Protein AF-A0A432R528-F1 (afdb_monomer_lite)

pLDDT: mean 95.0, std 5.19, range [69.56, 98.69]

Radius of gyration: 21.69 Å; chains: 1; bounding box: 49×33×64 Å

Sequence (215 aa):
MKIYNLLNYQVEVDKSAFLNAINAQKPIAITLQGEIIEGTHETLPPQLYVFVGQPKSLVGSALMKPTPLAKILGDNYEVKDNGQTISIYAGRAWQEVLQANTPFYLYQDTTSDGITEFTDQKLDDLIWYSCEFNINYRDVAQFLEQHVDGTVVCIEIDEPYQFNGCAYVDNLEEAYTKAFEFIKETLQKRIASGEIDLDDLEDDEEDALKFFGLL

Secondary structure (DSSP, 8-state):
-EEEETTT-EEEEEHHHHHHHHHHTS-EEEETT--EEE--TTTS-SS-EEEEEPPPPSS--SSSPPPPGGGTT-SS-EEEE-SSEEEEE-GGGHHHHHHHTTTT-SEEEBTTTB----SSHHHHHHHHHHHTTT--HHHHHHHHHHHS-EEEEEEEETTTTEEEEEEEES-HHHHHHHHHHHHHHHHHHHHHHTSS-TTS--HHHHHHHHHTT--

Foldseek 3Di:
DAEAALVPAKEKEFPVVVVVLLVVQAWWFAASNHDIGGDAPVPDDQAATLATTGWAHCPADPVGDHDPQLARRHPQWGWDDPPRIIIIRCNSVLVVRQVSNVVRFQFKAFPPPGTDAGPDVLQRVLQVLLVLVVCHPVNLVVQCVVPADWYKYWHFDVVVTGITITIHGPDPVVSSVSSLVVSLVVVVVCVVVVVDDPVDDDPSNVVSCVVSVND

Structure (mmCIF, N/CA/C/O backbone):
data_AF-A0A432R528-F1
#
_entry.id   AF-A0A432R528-F1
#
loop_
_atom_site.group_PDB
_atom_site.id
_atom_site.type_symbol
_atom_site.label_atom_id
_atom_site.label_alt_id
_atom_site.label_comp_id
_atom_site.label_asym_id
_atom_site.label_entity_id
_atom_site.label_seq_id
_atom_site.pdbx_PDB_ins_code
_atom_site.Cartn_x
_atom_site.Cartn_y
_atom_site.Cartn_z
_atom_site.occupancy
_atom_site.B_iso_or_equiv
_atom_site.auth_seq_id
_atom_site.auth_comp_id
_atom_site.auth_asym_id
_atom_site.auth_atom_id
_atom_site.pdbx_PDB_model_num
ATOM 1 N N . MET A 1 1 ? 4.359 -8.755 -2.682 1.00 96.25 1 MET A N 1
ATOM 2 C CA . MET A 1 1 ? 3.450 -8.179 -1.664 1.00 96.25 1 MET A CA 1
ATOM 3 C C . MET A 1 1 ? 2.256 -9.077 -1.361 1.00 96.25 1 MET A C 1
ATOM 5 O O . MET A 1 1 ? 1.820 -9.847 -2.211 1.00 96.25 1 MET A O 1
ATOM 9 N N . LYS A 1 2 ? 1.724 -8.985 -0.136 1.00 96.38 2 LYS A N 1
ATOM 10 C CA . LYS A 1 2 ? 0.489 -9.662 0.301 1.00 96.38 2 LYS A CA 1
ATOM 11 C C . LYS A 1 2 ? -0.721 -8.765 0.054 1.00 96.38 2 LYS A C 1
ATOM 13 O O . LYS A 1 2 ? -0.677 -7.592 0.403 1.00 96.38 2 LYS A O 1
ATOM 18 N N . ILE A 1 3 ? -1.800 -9.323 -0.488 1.00 96.19 3 ILE A N 1
ATOM 19 C CA . ILE A 1 3 ? -3.018 -8.573 -0.822 1.00 96.19 3 ILE A CA 1
ATOM 20 C C . ILE A 1 3 ? -4.128 -8.913 0.175 1.00 96.19 3 ILE A C 1
ATOM 22 O O . ILE A 1 3 ? -4.416 -10.085 0.423 1.00 96.19 3 ILE A O 1
ATOM 26 N N . TYR A 1 4 ? -4.766 -7.879 0.718 1.00 97.06 4 TYR A N 1
ATOM 27 C CA . TYR A 1 4 ? -5.906 -7.964 1.621 1.00 97.06 4 TYR A CA 1
ATOM 28 C C . TYR A 1 4 ? -7.106 -7.238 1.009 1.00 97.06 4 TYR A C 1
ATOM 30 O O . TYR A 1 4 ? -7.231 -6.017 1.118 1.00 97.06 4 TYR A O 1
ATOM 38 N N . ASN A 1 5 ? -8.012 -8.000 0.393 1.00 97.25 5 ASN A N 1
ATOM 39 C CA . ASN A 1 5 ? -9.280 -7.465 -0.097 1.00 97.25 5 ASN A CA 1
ATOM 40 C C . ASN A 1 5 ? -10.286 -7.368 1.063 1.00 97.25 5 ASN A C 1
ATOM 42 O O . ASN A 1 5 ? -10.793 -8.364 1.570 1.00 97.25 5 ASN A O 1
ATOM 46 N N . LEU A 1 6 ? -10.610 -6.152 1.495 1.00 97.50 6 LEU A N 1
ATOM 47 C CA . LEU A 1 6 ? -11.471 -5.887 2.648 1.00 97.50 6 LEU A CA 1
ATOM 48 C C . LEU A 1 6 ? -12.896 -6.443 2.496 1.00 97.50 6 LEU A C 1
ATOM 50 O O . LEU A 1 6 ? -13.586 -6.613 3.501 1.00 97.50 6 LEU A O 1
ATOM 54 N N . LEU A 1 7 ? -13.354 -6.734 1.272 1.00 96.06 7 LEU A N 1
ATOM 55 C CA . LEU A 1 7 ? -14.676 -7.326 1.034 1.00 96.06 7 LEU A CA 1
ATOM 56 C C . LEU A 1 7 ? -14.761 -8.791 1.474 1.00 96.06 7 LEU A C 1
ATOM 58 O O . LEU A 1 7 ? -15.844 -9.255 1.831 1.00 96.06 7 LEU A O 1
ATOM 62 N N . ASN A 1 8 ? -13.641 -9.514 1.454 1.00 94.94 8 ASN A N 1
ATOM 63 C CA . ASN A 1 8 ? -13.568 -10.930 1.821 1.00 94.94 8 ASN A CA 1
ATOM 64 C C . ASN A 1 8 ? -12.582 -11.208 2.969 1.00 94.94 8 ASN A C 1
ATOM 66 O O . ASN A 1 8 ? -12.460 -12.351 3.411 1.00 94.94 8 ASN A O 1
ATOM 70 N N . TYR A 1 9 ? -11.924 -10.169 3.480 1.00 96.50 9 TYR A N 1
ATOM 71 C CA . TYR A 1 9 ? -10.998 -10.253 4.593 1.00 96.50 9 TYR A CA 1
ATOM 72 C C . TYR A 1 9 ? -11.659 -9.902 5.928 1.00 96.50 9 TYR A C 1
ATOM 74 O O . TYR A 1 9 ? -12.439 -8.953 6.043 1.00 96.50 9 TYR A O 1
ATOM 82 N N . GLN A 1 10 ? -11.299 -10.661 6.962 1.00 95.25 10 GLN A N 1
ATOM 83 C CA . GLN A 1 10 ? -11.652 -10.375 8.346 1.00 95.25 10 GLN A CA 1
ATOM 84 C C . GLN A 1 10 ? -10.381 -10.346 9.187 1.00 95.25 10 GLN A C 1
ATOM 86 O O . GLN A 1 10 ? -9.517 -11.210 9.047 1.00 95.25 10 GLN A O 1
ATOM 91 N N . VAL A 1 11 ? -10.293 -9.374 10.087 1.00 97.62 11 VAL A N 1
ATOM 92 C CA . VAL A 1 11 ? -9.224 -9.316 11.084 1.00 97.62 11 VAL A CA 1
ATOM 93 C C . VAL A 1 11 ? -9.710 -10.006 12.347 1.00 97.62 11 VAL A C 1
ATOM 95 O O . VAL A 1 11 ? -10.808 -9.722 12.824 1.00 97.62 11 VAL A O 1
ATOM 98 N N . GLU A 1 12 ? -8.903 -10.907 12.896 1.00 98.06 12 GLU A N 1
ATOM 99 C CA . GLU A 1 12 ? -9.184 -11.556 14.175 1.00 98.06 12 GLU A CA 1
ATOM 100 C C . GLU A 1 12 ? -8.269 -10.998 15.254 1.00 98.06 12 GLU A C 1
ATOM 102 O O . GLU A 1 12 ? -7.053 -11.009 15.105 1.00 98.06 12 GLU A O 1
ATOM 107 N N . VAL A 1 13 ? -8.856 -10.526 16.350 1.00 98.19 13 VAL A N 1
ATOM 108 C CA . VAL A 1 13 ? -8.117 -9.991 17.499 1.00 98.19 13 VAL A CA 1
ATOM 109 C C . VAL A 1 13 ? -8.426 -10.803 18.753 1.00 98.19 13 VAL A C 1
ATOM 111 O O . VAL A 1 13 ? -9.532 -11.336 18.907 1.00 98.19 13 VAL A O 1
ATOM 114 N N . ASP A 1 14 ? -7.477 -10.864 19.690 1.00 98.12 14 ASP A N 1
ATOM 115 C CA . ASP A 1 14 ? -7.745 -11.411 21.022 1.00 98.12 14 ASP A CA 1
ATOM 116 C C . ASP A 1 14 ? -8.814 -10.567 21.729 1.00 98.12 14 ASP A C 1
ATOM 118 O O . ASP A 1 14 ? -8.715 -9.339 21.828 1.00 98.12 14 ASP A O 1
ATOM 122 N N . LYS A 1 15 ? -9.855 -11.225 22.244 1.00 97.50 15 LYS A N 1
ATOM 123 C CA . LYS A 1 15 ? -10.983 -10.527 22.864 1.00 97.50 15 LYS A CA 1
ATOM 124 C C . LYS A 1 15 ? -10.582 -9.770 24.121 1.00 97.50 15 LYS A C 1
ATOM 126 O O . LYS A 1 15 ? -11.103 -8.682 24.361 1.00 97.50 15 LYS A O 1
ATOM 131 N N . SER A 1 16 ? -9.691 -10.330 24.934 1.00 96.75 16 SER A N 1
ATOM 132 C CA . SER A 1 16 ? -9.277 -9.686 26.181 1.00 96.75 16 SER A CA 1
ATOM 133 C C . SER A 1 16 ? -8.487 -8.416 25.876 1.00 96.75 16 SER A C 1
ATOM 135 O O . SER A 1 16 ? -8.784 -7.363 26.437 1.00 96.75 16 SER A O 1
ATOM 137 N N . ALA A 1 17 ? -7.548 -8.488 24.931 1.00 97.06 17 ALA A N 1
ATOM 138 C CA . ALA A 1 17 ? -6.796 -7.344 24.434 1.00 97.06 17 ALA A CA 1
ATOM 139 C C . ALA A 1 17 ? -7.725 -6.271 23.849 1.00 97.06 17 ALA A C 1
ATOM 141 O O . ALA A 1 17 ? -7.622 -5.103 24.222 1.00 97.06 17 ALA A O 1
ATOM 142 N N . PHE A 1 18 ? -8.689 -6.664 23.012 1.00 97.06 18 PHE A N 1
ATOM 143 C CA . PHE A 1 18 ? -9.637 -5.739 22.390 1.00 97.06 18 PHE A CA 1
ATOM 144 C C . PHE A 1 18 ? -10.524 -5.017 23.405 1.00 97.06 18 PHE A C 1
ATOM 146 O O . PHE A 1 18 ? -10.646 -3.792 23.371 1.00 97.06 18 PHE A O 1
ATOM 153 N N . LEU A 1 19 ? -11.109 -5.750 24.356 1.00 95.19 19 LEU A N 1
ATOM 154 C CA . LEU A 1 19 ? -11.940 -5.151 25.399 1.00 95.19 19 LEU A CA 1
ATOM 155 C C . LEU A 1 19 ? -11.122 -4.246 26.328 1.00 95.19 19 LEU A C 1
ATOM 157 O O . LEU A 1 19 ? -11.605 -3.180 26.711 1.00 95.19 19 LEU A O 1
ATOM 161 N N . ASN A 1 20 ? -9.886 -4.626 26.660 1.00 94.56 20 ASN A N 1
ATOM 162 C CA . ASN A 1 20 ? -8.987 -3.783 27.449 1.00 94.56 20 ASN A CA 1
ATOM 163 C C . ASN A 1 20 ? -8.664 -2.473 26.719 1.00 94.56 20 ASN A C 1
ATOM 165 O O . ASN A 1 20 ? -8.774 -1.404 27.319 1.00 94.56 20 ASN A O 1
ATOM 169 N N . ALA A 1 21 ? -8.345 -2.547 25.426 1.00 94.75 21 ALA A N 1
ATOM 170 C CA . ALA A 1 21 ? -8.056 -1.388 24.587 1.00 94.75 21 ALA A CA 1
ATOM 171 C C . ALA A 1 21 ? -9.253 -0.428 24.484 1.00 94.75 21 ALA A C 1
ATOM 173 O O . ALA A 1 21 ? -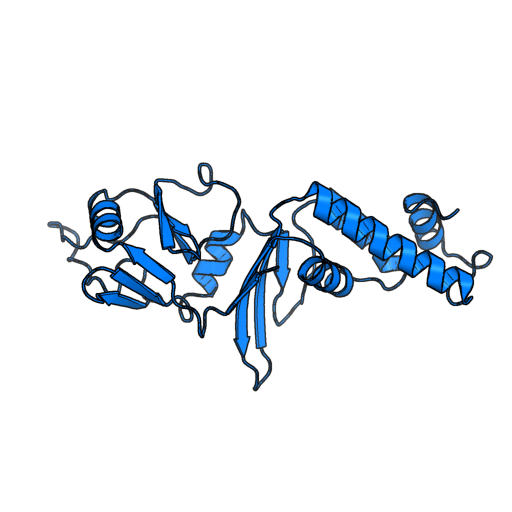9.104 0.778 24.676 1.00 94.75 21 ALA A O 1
ATOM 174 N N . ILE A 1 22 ? -10.466 -0.956 24.277 1.00 92.94 22 ILE A N 1
ATOM 175 C CA . ILE A 1 22 ? -11.689 -0.139 24.276 1.00 92.94 22 ILE A CA 1
ATOM 176 C C . ILE A 1 22 ? -11.898 0.529 25.637 1.00 92.94 22 ILE A C 1
ATOM 178 O O . ILE A 1 22 ? -12.188 1.723 25.706 1.00 92.94 22 ILE A O 1
ATOM 182 N N . ASN A 1 23 ? -11.747 -0.213 26.734 1.00 90.81 23 ASN A N 1
ATOM 183 C CA . ASN A 1 23 ? -11.970 0.320 28.078 1.00 90.81 23 ASN A CA 1
ATOM 184 C C . ASN A 1 23 ? -10.930 1.372 28.486 1.00 90.81 23 ASN A C 1
ATOM 186 O O . ASN A 1 23 ? -11.244 2.241 29.298 1.00 90.81 23 ASN A O 1
ATOM 190 N N . ALA A 1 24 ? -9.725 1.333 27.911 1.00 91.25 24 ALA A N 1
ATOM 191 C CA . ALA A 1 24 ? -8.697 2.345 28.136 1.00 91.25 24 ALA A CA 1
ATOM 192 C C . ALA A 1 24 ? -9.093 3.727 27.589 1.00 91.25 24 ALA A C 1
ATOM 194 O O . ALA A 1 24 ? -8.555 4.730 28.054 1.00 91.25 24 ALA A O 1
ATOM 195 N N . GLN A 1 25 ? -10.037 3.788 26.637 1.00 87.69 25 GLN A N 1
ATOM 196 C CA . GLN A 1 25 ? -10.525 5.030 26.022 1.00 87.69 25 GLN A CA 1
ATOM 197 C C . GLN A 1 25 ? -9.392 5.897 25.445 1.00 87.69 25 GLN A C 1
ATOM 199 O O . GLN A 1 25 ? -9.462 7.125 25.470 1.00 87.69 25 GLN A O 1
ATOM 204 N N . LYS A 1 26 ? -8.353 5.254 24.907 1.00 93.62 26 LYS A N 1
ATOM 205 C CA . LYS A 1 26 ? -7.235 5.897 24.210 1.00 93.62 26 LYS A CA 1
ATOM 206 C C . LYS A 1 26 ? -7.313 5.645 22.700 1.00 93.62 26 LYS A C 1
ATOM 208 O O . LYS A 1 26 ? -7.983 4.697 22.286 1.00 93.62 26 LYS A O 1
ATOM 213 N N . PRO A 1 27 ? -6.623 6.457 21.882 1.00 96.75 27 PRO A N 1
ATOM 214 C CA . PRO A 1 27 ? -6.356 6.116 20.493 1.00 96.75 27 PRO A CA 1
ATOM 215 C C . PRO A 1 27 ? -5.612 4.784 20.382 1.00 96.75 27 PRO A C 1
ATOM 217 O O . PRO A 1 27 ? -4.659 4.530 21.125 1.00 96.75 27 PRO A O 1
ATOM 220 N N . ILE A 1 28 ? -6.069 3.946 19.460 1.00 97.81 28 ILE A N 1
ATOM 221 C CA . ILE A 1 28 ? -5.441 2.678 19.114 1.00 97.81 28 ILE A CA 1
ATOM 222 C C . ILE A 1 28 ? -5.353 2.539 17.598 1.00 97.81 28 ILE A C 1
ATOM 224 O O . ILE A 1 28 ? -6.105 3.168 16.851 1.00 97.81 28 ILE A O 1
ATOM 228 N N . ALA A 1 29 ? -4.494 1.632 17.164 1.00 98.19 29 ALA A N 1
ATOM 229 C CA . ALA A 1 29 ? -4.523 1.060 15.839 1.00 98.19 29 ALA A CA 1
ATOM 230 C C . ALA A 1 29 ? -4.697 -0.455 15.909 1.00 98.19 29 ALA A C 1
ATOM 232 O O . ALA A 1 29 ? -4.306 -1.092 16.890 1.00 98.19 29 ALA A O 1
ATOM 233 N N . ILE A 1 30 ? -5.291 -1.019 14.863 1.00 98.44 30 ILE A N 1
ATOM 234 C CA . ILE A 1 30 ? -5.435 -2.463 14.684 1.00 98.44 30 ILE A CA 1
ATOM 235 C C . ILE A 1 30 ? -4.739 -2.826 13.378 1.00 98.44 30 ILE A C 1
ATOM 237 O O . ILE A 1 30 ? -5.086 -2.287 12.325 1.00 98.44 30 ILE A O 1
ATOM 241 N N . THR A 1 31 ? -3.737 -3.699 13.440 1.00 97.88 31 THR A N 1
ATOM 242 C CA . THR A 1 31 ? -3.019 -4.166 12.245 1.00 97.88 31 THR A CA 1
ATOM 243 C C . THR A 1 31 ? -3.888 -5.123 11.440 1.00 97.88 31 THR A C 1
ATOM 245 O O . THR A 1 31 ? -4.885 -5.661 11.932 1.00 97.88 31 THR A O 1
ATOM 248 N N . LEU A 1 32 ? -3.501 -5.390 10.194 1.00 96.75 32 LEU A N 1
ATOM 249 C CA . LEU A 1 32 ? -4.176 -6.401 9.380 1.00 96.75 32 LEU A CA 1
ATOM 250 C C . LEU A 1 32 ? -4.066 -7.800 9.999 1.00 96.75 32 LEU A C 1
ATOM 252 O O . LEU A 1 32 ? -4.933 -8.629 9.758 1.00 96.75 32 LEU A O 1
ATOM 256 N N . GLN A 1 33 ? -3.054 -8.065 10.824 1.00 96.44 33 GLN A N 1
ATOM 257 C CA . GLN A 1 33 ? -2.838 -9.344 11.507 1.00 96.44 33 GLN A CA 1
ATOM 258 C C . GLN A 1 33 ? -3.540 -9.424 12.871 1.00 96.44 33 GLN A C 1
ATOM 260 O O . GLN A 1 33 ? -3.461 -10.455 13.534 1.00 96.44 33 GLN A O 1
ATOM 265 N N . GLY A 1 34 ? -4.241 -8.363 13.283 1.00 97.19 34 GLY A N 1
ATOM 266 C CA . GLY A 1 34 ? -5.036 -8.349 14.507 1.00 97.19 34 GLY A CA 1
ATOM 267 C C . GLY A 1 34 ? -4.278 -7.956 15.773 1.00 97.19 34 GLY A C 1
ATOM 268 O O . GLY A 1 34 ? -4.749 -8.200 16.887 1.00 97.19 34 GLY A O 1
ATOM 269 N N . GLU A 1 35 ? -3.122 -7.318 15.624 1.00 97.94 35 GLU A N 1
ATOM 270 C CA . GLU A 1 35 ? -2.408 -6.715 16.745 1.00 97.94 35 GLU A CA 1
ATOM 271 C C . GLU A 1 35 ? -3.024 -5.361 17.090 1.00 97.94 35 GLU A C 1
ATOM 273 O O . GLU A 1 35 ? -3.408 -4.596 16.204 1.00 97.94 35 GLU A O 1
ATOM 278 N N . ILE A 1 36 ? -3.103 -5.055 18.385 1.00 98.00 36 ILE A N 1
ATOM 279 C CA . ILE A 1 36 ? -3.650 -3.793 18.885 1.00 98.00 36 ILE A CA 1
ATOM 280 C C . ILE A 1 36 ? -2.511 -2.965 19.463 1.00 98.00 36 ILE A C 1
ATOM 282 O O . ILE A 1 36 ? -1.823 -3.405 20.385 1.00 98.00 36 ILE A O 1
ATOM 286 N N . ILE A 1 37 ? -2.342 -1.756 18.940 1.00 97.81 37 ILE A N 1
ATOM 287 C CA . ILE A 1 37 ? -1.263 -0.840 19.307 1.00 97.81 37 ILE A CA 1
ATOM 288 C C . ILE A 1 37 ? -1.893 0.433 19.867 1.00 97.81 37 ILE A C 1
ATOM 290 O O . ILE A 1 37 ? -2.738 1.032 19.213 1.00 97.81 37 ILE A O 1
ATOM 294 N N . GLU A 1 38 ? -1.512 0.864 21.070 1.00 97.19 38 GLU A N 1
ATOM 295 C CA . GLU A 1 38 ? -1.913 2.187 21.571 1.00 97.19 38 GLU A CA 1
ATOM 296 C C . GLU A 1 38 ? -1.118 3.275 20.838 1.00 97.19 38 GLU A C 1
ATOM 298 O O . GLU A 1 38 ? 0.110 3.207 20.791 1.00 97.19 38 GLU A O 1
ATOM 303 N N . GLY A 1 39 ? -1.796 4.290 20.300 1.00 95.56 39 GLY A N 1
ATOM 304 C CA . GLY A 1 39 ? -1.122 5.382 19.603 1.00 95.56 39 GLY A CA 1
ATOM 305 C C . GLY A 1 39 ? -1.997 6.141 18.613 1.00 95.56 39 GLY A C 1
ATOM 306 O O . GLY A 1 39 ? -3.131 5.767 18.314 1.00 95.56 39 GLY A O 1
ATOM 307 N N . THR A 1 40 ? -1.434 7.233 18.113 1.00 95.19 40 THR A N 1
ATOM 308 C CA . THR A 1 40 ? -1.931 8.031 16.985 1.00 95.19 40 THR A CA 1
ATOM 309 C C . THR A 1 40 ? -0.963 7.915 15.812 1.00 95.19 40 THR A C 1
ATOM 311 O O . THR A 1 40 ? 0.138 7.382 15.977 1.00 95.19 40 THR A O 1
ATOM 314 N N . HIS A 1 41 ? -1.343 8.428 14.639 1.00 93.81 41 HIS A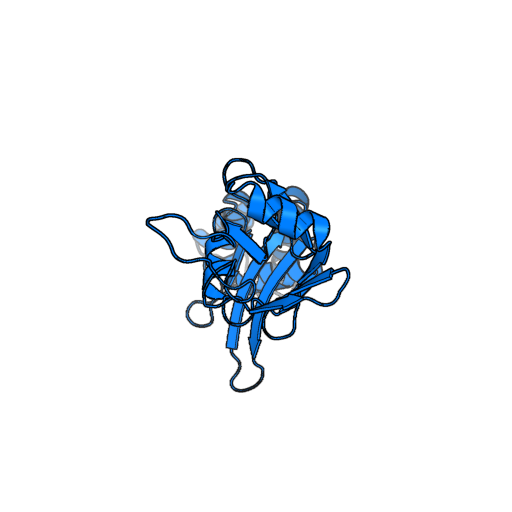 N 1
ATOM 315 C CA . HIS A 1 41 ? -0.528 8.376 13.419 1.00 93.81 41 HIS A CA 1
ATOM 316 C C . HIS A 1 41 ? 0.936 8.783 13.619 1.00 93.81 41 HIS A C 1
ATOM 318 O O . HIS A 1 41 ? 1.815 8.167 13.034 1.00 93.81 41 HIS A O 1
ATOM 324 N N . GLU A 1 42 ? 1.217 9.749 14.494 1.00 94.25 42 GLU A N 1
ATOM 325 C CA . GLU A 1 42 ? 2.570 10.252 14.771 1.00 94.25 42 GLU A CA 1
ATOM 326 C C . GLU A 1 42 ? 3.456 9.270 15.552 1.00 94.25 42 GLU A C 1
ATOM 328 O O . GLU A 1 42 ? 4.675 9.419 15.589 1.00 94.25 42 GLU A O 1
ATOM 333 N N . THR A 1 43 ? 2.846 8.302 16.233 1.00 95.94 43 THR A N 1
ATOM 334 C CA . THR A 1 43 ? 3.531 7.351 17.127 1.00 95.94 43 THR A CA 1
ATOM 335 C C . THR A 1 43 ? 3.514 5.919 16.612 1.00 95.94 43 THR A C 1
ATOM 337 O O . THR A 1 43 ? 4.205 5.059 17.159 1.00 95.94 43 THR A O 1
ATOM 340 N N . LEU A 1 44 ? 2.692 5.653 15.599 1.00 97.00 44 LEU A N 1
ATOM 341 C CA . LEU A 1 44 ? 2.503 4.320 15.060 1.00 97.00 44 LEU A CA 1
ATOM 342 C C . LEU A 1 44 ? 3.680 3.935 14.155 1.00 97.00 44 LEU A C 1
ATOM 344 O O . LEU A 1 44 ? 4.184 4.778 13.411 1.00 97.00 44 LEU A O 1
ATOM 348 N N . PRO A 1 45 ? 4.131 2.671 14.205 1.00 95.62 45 PRO A N 1
ATOM 349 C CA . PRO A 1 45 ? 5.103 2.179 13.243 1.00 95.62 45 PRO A CA 1
ATOM 350 C C . PRO A 1 45 ? 4.539 2.253 11.811 1.00 95.62 45 PRO A C 1
ATOM 352 O O . PRO A 1 45 ? 3.338 2.072 11.617 1.00 95.62 45 PRO A O 1
ATOM 355 N N . PRO A 1 46 ? 5.382 2.505 10.799 1.00 93.69 46 PRO A N 1
ATOM 356 C CA . PRO A 1 46 ? 4.927 2.570 9.416 1.00 93.69 46 PRO A CA 1
ATOM 357 C C . PRO A 1 46 ? 4.486 1.177 8.953 1.00 93.69 46 PRO A C 1
ATOM 359 O O . PRO A 1 46 ? 5.302 0.265 8.897 1.00 93.69 46 PRO A O 1
ATOM 362 N N . GLN A 1 47 ? 3.193 1.013 8.684 1.00 95.81 47 GLN A N 1
ATOM 363 C CA . GLN A 1 47 ? 2.561 -0.171 8.089 1.00 95.81 47 GLN A CA 1
ATOM 364 C C . GLN A 1 47 ? 1.088 0.147 7.793 1.00 95.81 47 GLN A C 1
ATOM 366 O O . GLN A 1 47 ? 0.590 1.209 8.171 1.00 95.81 47 GLN A O 1
ATOM 371 N N . LEU A 1 48 ? 0.368 -0.790 7.170 1.00 97.31 48 LEU A N 1
ATOM 372 C CA . LEU A 1 48 ? -1.072 -0.646 6.951 1.00 97.31 48 LEU A CA 1
ATOM 373 C C . LEU A 1 48 ? -1.903 -1.176 8.128 1.00 97.31 48 LEU A C 1
ATOM 375 O O . LEU A 1 48 ? -1.651 -2.246 8.688 1.00 97.31 48 LEU A O 1
ATOM 379 N N . TYR A 1 49 ? -2.953 -0.433 8.459 1.00 98.06 49 TYR A N 1
ATOM 380 C CA . TYR A 1 49 ? -3.862 -0.676 9.573 1.00 98.06 49 TYR A CA 1
ATOM 381 C C . TYR A 1 49 ? -5.300 -0.862 9.092 1.00 98.06 49 TYR A C 1
ATOM 383 O O . TYR A 1 49 ? -5.755 -0.161 8.195 1.00 98.06 49 TYR A O 1
ATOM 391 N N . VAL A 1 50 ? -6.062 -1.753 9.730 1.00 97.88 50 VAL A N 1
ATOM 392 C CA . VAL A 1 50 ? -7.512 -1.873 9.489 1.00 97.88 50 VAL A CA 1
ATOM 393 C C . VAL A 1 50 ? -8.312 -0.831 10.276 1.00 97.88 50 VAL A C 1
ATOM 395 O O . VAL A 1 50 ? -9.480 -0.602 9.997 1.00 97.88 50 VAL A O 1
ATOM 398 N N . PHE A 1 51 ? -7.714 -0.214 11.292 1.00 98.00 51 PHE A N 1
ATOM 399 C CA . PHE A 1 51 ? -8.331 0.847 12.079 1.00 98.00 51 PHE A CA 1
ATOM 400 C C . PHE A 1 51 ? -7.235 1.705 12.702 1.00 98.00 51 PHE A C 1
ATOM 402 O O . PHE A 1 51 ? -6.278 1.154 13.240 1.00 98.00 51 PHE A O 1
ATOM 409 N N . VAL A 1 52 ? -7.403 3.027 12.680 1.00 97.50 52 VAL A N 1
ATOM 410 C CA . VAL A 1 52 ? -6.612 3.978 13.471 1.00 97.50 52 VAL A CA 1
ATOM 411 C C . VAL A 1 52 ? -7.567 5.019 14.035 1.00 97.50 52 VAL A C 1
ATOM 413 O O . VAL A 1 52 ? -8.282 5.683 13.285 1.00 97.50 52 VAL A O 1
ATOM 416 N N . GLY A 1 53 ? -7.603 5.167 15.355 1.00 95.75 53 GLY A N 1
ATOM 417 C CA . GLY A 1 53 ? -8.437 6.170 16.002 1.00 95.75 53 GLY A CA 1
ATOM 418 C C . GLY A 1 53 ? -8.839 5.800 17.420 1.00 95.75 53 GLY A C 1
ATOM 419 O O . GLY A 1 53 ? -8.365 4.830 18.004 1.00 95.75 53 GLY A O 1
ATOM 420 N N . GLN A 1 54 ? -9.734 6.595 17.998 1.00 94.75 54 GLN A N 1
ATOM 421 C CA . GLN A 1 54 ? -10.282 6.326 19.322 1.00 94.75 54 GLN A CA 1
ATOM 422 C C . GLN A 1 54 ? -11.589 5.527 19.195 1.00 94.75 54 GLN A C 1
ATOM 424 O O . GLN A 1 54 ? -12.548 6.034 18.606 1.00 94.75 54 GLN A O 1
ATOM 429 N N . PRO A 1 55 ? -11.670 4.300 19.743 1.00 92.81 55 PRO A N 1
ATOM 430 C CA . PRO A 1 55 ? -12.910 3.538 19.754 1.00 92.81 55 PRO A CA 1
ATOM 431 C C . PRO A 1 55 ? -14.005 4.273 20.531 1.00 92.81 55 PRO A C 1
ATOM 433 O O . PRO A 1 55 ? -13.739 4.975 21.511 1.00 92.81 55 PRO A O 1
ATOM 436 N N . LYS A 1 56 ? -15.263 4.060 20.143 1.00 90.50 56 LYS A N 1
ATOM 437 C CA . LYS A 1 56 ? -16.416 4.493 20.941 1.00 90.50 56 LYS A CA 1
ATOM 438 C C . LYS A 1 56 ? -16.418 3.752 22.291 1.00 90.50 56 LYS A C 1
ATOM 440 O O . LYS A 1 56 ? -15.748 2.738 22.470 1.00 90.50 56 LYS A O 1
ATOM 445 N N . SER A 1 57 ? -17.186 4.242 23.262 1.00 85.25 57 SER A N 1
ATOM 446 C CA . SER A 1 57 ? -17.276 3.604 24.582 1.00 85.25 57 SER A CA 1
ATOM 447 C C . SER A 1 57 ? -18.383 2.549 24.647 1.00 85.25 57 SER A C 1
ATOM 449 O O . SER A 1 57 ? -19.534 2.818 24.287 1.00 85.25 57 SER A O 1
ATOM 451 N N . LEU A 1 58 ? -18.052 1.367 25.183 1.00 84.00 58 LEU A N 1
ATOM 452 C CA . LEU A 1 58 ? -19.029 0.331 25.553 1.00 84.00 58 LEU A CA 1
ATOM 453 C C . LEU A 1 58 ? -19.910 0.770 26.726 1.00 84.00 58 LEU A C 1
ATOM 455 O O . LEU A 1 58 ? -21.016 0.264 26.895 1.00 84.00 58 LEU A O 1
ATOM 459 N N . VAL A 1 59 ? -19.426 1.711 27.538 1.00 80.25 59 VAL A N 1
ATOM 460 C CA . VAL A 1 59 ? -20.127 2.224 28.714 1.00 80.25 59 VAL A CA 1
ATOM 461 C C . VAL A 1 59 ? -20.589 3.646 28.428 1.00 80.25 59 VAL A C 1
ATOM 463 O O . VAL A 1 59 ? -19.816 4.501 27.999 1.00 80.25 59 VAL A O 1
ATOM 466 N N . GLY A 1 60 ? -21.872 3.909 28.646 1.00 69.69 60 GLY A N 1
ATOM 467 C CA . GLY A 1 60 ? -22.406 5.260 28.535 1.00 69.69 60 GLY A CA 1
ATOM 468 C C . GLY A 1 60 ? -21.921 6.162 29.669 1.00 69.69 60 GLY A C 1
ATOM 469 O O . GLY A 1 60 ? -21.515 5.697 30.731 1.00 69.69 60 GLY A O 1
ATOM 470 N N . SER A 1 61 ? -22.030 7.466 29.465 1.00 69.56 61 SER A N 1
ATOM 471 C CA . SER A 1 61 ? -21.945 8.474 30.520 1.00 69.56 61 SER A CA 1
ATOM 472 C C . SER A 1 61 ? -23.292 9.189 30.656 1.00 69.56 61 SER A C 1
ATOM 474 O O . SER A 1 61 ? -24.227 8.929 29.899 1.00 69.56 61 SER A O 1
ATOM 476 N N . ALA A 1 62 ? -23.401 10.141 31.586 1.00 69.62 62 ALA A N 1
ATOM 477 C CA . ALA A 1 62 ? -24.588 10.996 31.680 1.00 69.62 62 ALA A CA 1
ATOM 478 C C . ALA A 1 62 ? -24.891 11.764 30.370 1.00 69.62 62 ALA A C 1
ATOM 480 O O . ALA A 1 62 ? -26.028 12.174 30.155 1.00 69.62 62 ALA A O 1
ATOM 481 N N . LEU A 1 63 ? -23.888 11.942 29.499 1.00 72.19 63 LEU A N 1
ATOM 482 C CA . LEU A 1 63 ? -23.979 12.699 28.246 1.00 72.19 63 LEU A CA 1
ATOM 483 C C . LEU A 1 63 ? -23.905 11.822 26.984 1.00 72.19 63 LEU A C 1
ATOM 485 O O . LEU A 1 63 ? -24.229 12.300 25.900 1.00 72.19 63 LEU A O 1
ATOM 489 N N . MET A 1 64 ? -23.497 10.553 27.093 1.00 73.31 64 MET A N 1
ATOM 490 C CA . MET A 1 64 ? -23.334 9.654 25.945 1.00 73.31 64 MET A CA 1
ATOM 491 C C . MET A 1 64 ? -23.959 8.292 26.211 1.00 73.31 64 MET A C 1
ATOM 493 O O . MET A 1 64 ? -23.736 7.683 27.253 1.00 73.31 64 MET A O 1
ATOM 497 N N . LYS A 1 65 ? -24.719 7.778 25.244 1.00 79.31 65 LYS A N 1
ATOM 498 C CA . LYS A 1 65 ? -25.270 6.425 25.343 1.00 79.31 65 LYS A CA 1
ATOM 499 C C . LYS A 1 65 ? -24.160 5.379 25.152 1.00 79.31 65 LYS A C 1
ATOM 501 O O . LYS A 1 65 ? -23.233 5.632 24.383 1.00 79.31 65 LYS A O 1
ATOM 506 N N . PRO A 1 66 ? -24.267 4.209 25.806 1.00 84.88 66 PRO A N 1
ATOM 507 C CA . PRO A 1 66 ? -23.408 3.066 25.513 1.00 84.88 66 PRO A CA 1
ATOM 508 C C . PRO A 1 66 ? -23.436 2.739 24.016 1.00 84.88 66 PRO A C 1
ATOM 510 O O . PRO A 1 66 ? -24.510 2.744 23.406 1.00 84.88 66 PRO A O 1
ATOM 513 N N . THR A 1 67 ? -22.280 2.431 23.432 1.00 86.50 67 THR A N 1
ATOM 514 C CA . THR A 1 67 ? -22.201 1.959 22.046 1.00 86.50 67 THR A CA 1
ATOM 515 C C . THR A 1 67 ? -22.201 0.431 22.032 1.00 86.50 67 THR A C 1
ATOM 517 O O . THR A 1 67 ? -21.411 -0.177 22.753 1.00 86.50 67 THR A O 1
ATOM 520 N N . PRO A 1 68 ? -23.062 -0.226 21.234 1.00 90.50 68 PRO A N 1
ATOM 521 C CA . PRO A 1 68 ? -23.001 -1.674 21.079 1.00 90.50 68 PRO A CA 1
ATOM 522 C C . PRO A 1 68 ? -21.667 -2.095 20.448 1.00 90.50 68 PRO A C 1
ATOM 524 O O . PRO A 1 68 ? -21.171 -1.411 19.555 1.00 90.50 68 PRO A O 1
ATOM 527 N N . LEU A 1 69 ? -21.130 -3.248 20.866 1.00 89.25 69 LEU A N 1
ATOM 528 C CA . LEU A 1 69 ? -19.847 -3.787 20.387 1.00 89.25 69 LEU A CA 1
ATOM 529 C C . LEU A 1 69 ? -19.732 -3.760 18.855 1.00 89.25 69 LEU A C 1
ATOM 531 O O . LEU A 1 69 ? -18.720 -3.319 18.325 1.00 89.25 69 LEU A O 1
ATOM 535 N N . ALA A 1 70 ? -20.813 -4.126 18.161 1.00 90.19 70 ALA A N 1
ATOM 536 C CA . ALA A 1 70 ? -20.893 -4.153 16.701 1.00 90.19 70 ALA A CA 1
ATOM 537 C C . ALA A 1 70 ? -20.571 -2.816 16.009 1.00 90.19 70 ALA A C 1
ATOM 539 O O . ALA A 1 70 ? -20.278 -2.821 14.823 1.00 90.19 70 ALA A O 1
ATOM 540 N N . LYS A 1 71 ? -20.645 -1.688 16.728 1.00 90.50 71 LYS A N 1
ATOM 541 C CA . LYS A 1 71 ? -20.419 -0.329 16.210 1.00 90.50 71 LYS A CA 1
ATOM 542 C C . LYS A 1 71 ? -19.256 0.388 16.892 1.00 90.50 71 LYS A C 1
ATOM 544 O O . LYS A 1 71 ? -19.129 1.608 16.771 1.00 90.50 71 LYS A O 1
ATOM 549 N N . ILE A 1 72 ? -18.447 -0.334 17.667 1.00 94.31 72 ILE A N 1
ATOM 550 C CA . ILE A 1 72 ? -17.459 0.275 18.562 1.00 94.31 72 ILE A CA 1
ATOM 551 C C . ILE A 1 72 ? -16.331 0.988 17.806 1.00 94.31 72 ILE A C 1
ATOM 553 O O . ILE A 1 72 ? -15.822 1.996 18.286 1.00 94.31 72 ILE A O 1
ATOM 557 N N . LEU A 1 73 ? -16.003 0.518 16.600 1.00 95.94 73 LEU A N 1
ATOM 558 C CA . LEU A 1 73 ? -14.989 1.111 15.718 1.00 95.94 73 LEU A CA 1
ATOM 559 C C . LEU A 1 73 ? -15.578 2.113 14.708 1.00 95.94 73 LEU A C 1
ATOM 561 O O . LEU A 1 73 ? -14.845 2.773 13.986 1.00 95.94 73 LEU A O 1
ATOM 565 N N . GLY A 1 74 ? -16.905 2.250 14.646 1.00 94.25 74 GLY A N 1
ATOM 566 C CA . GLY A 1 74 ? -17.593 3.065 13.645 1.00 94.25 74 GLY A CA 1
ATOM 567 C C . GLY A 1 74 ? -18.854 2.381 13.130 1.00 94.25 74 GLY A C 1
ATOM 568 O O . GLY A 1 74 ? -19.122 1.227 13.447 1.00 94.25 74 GLY A O 1
ATOM 569 N N . ASP A 1 75 ? -19.663 3.107 12.360 1.00 93.94 75 ASP A N 1
ATOM 570 C CA . ASP A 1 75 ? -20.931 2.583 11.829 1.00 93.94 75 ASP A CA 1
ATOM 571 C C . ASP A 1 75 ? -20.755 1.675 10.602 1.00 93.94 75 ASP A C 1
ATOM 573 O O . ASP A 1 75 ? -21.659 0.898 10.289 1.00 93.94 75 ASP A O 1
ATOM 577 N N . ASN A 1 76 ? -19.597 1.757 9.944 1.00 96.56 76 ASN A N 1
ATOM 578 C CA . ASN A 1 76 ? -19.256 0.968 8.763 1.00 96.56 76 ASN A CA 1
ATOM 579 C C . ASN A 1 76 ? -18.407 -0.273 9.076 1.00 96.56 76 ASN A C 1
ATOM 581 O O . ASN A 1 76 ? -18.275 -1.145 8.224 1.00 96.56 76 ASN A O 1
ATOM 585 N N . TYR A 1 77 ? -17.875 -0.391 10.293 1.00 96.94 77 TYR A N 1
ATOM 586 C CA . TYR A 1 77 ? -17.229 -1.619 10.749 1.00 96.94 77 TYR A CA 1
ATOM 587 C C . TYR A 1 77 ? -18.283 -2.600 11.256 1.00 96.94 77 TYR A C 1
ATOM 589 O O . TYR A 1 77 ? -19.245 -2.202 11.914 1.00 96.94 77 TYR A O 1
ATOM 597 N N . GLU A 1 78 ? -18.083 -3.889 11.002 1.00 95.31 78 GLU A N 1
ATOM 598 C CA . GLU A 1 78 ? -18.855 -4.950 11.644 1.00 95.31 78 GLU A CA 1
ATOM 599 C C . GLU A 1 78 ? -17.943 -5.715 12.605 1.00 95.31 78 GLU A C 1
ATOM 601 O O . GLU A 1 78 ? -16.948 -6.310 12.198 1.00 95.31 78 GLU A O 1
ATOM 606 N N . VAL A 1 79 ? -18.282 -5.687 13.894 1.00 96.69 79 VAL A N 1
ATOM 607 C CA . VAL A 1 79 ? -17.499 -6.325 14.961 1.00 96.69 79 VAL A CA 1
ATOM 608 C C . VAL A 1 79 ? -18.315 -7.458 15.582 1.00 96.69 79 VAL A C 1
ATOM 610 O O . VAL A 1 79 ? -19.397 -7.221 16.128 1.00 96.69 79 VAL A O 1
ATOM 613 N N . LYS A 1 80 ? -17.808 -8.693 15.501 1.00 96.12 80 LYS A N 1
ATOM 614 C CA . LYS A 1 80 ? -18.474 -9.914 15.983 1.00 96.12 80 LYS A CA 1
ATOM 615 C C . LYS A 1 80 ? -17.675 -10.591 17.086 1.00 96.12 80 LYS A C 1
ATOM 617 O O . LYS A 1 80 ? -16.470 -10.772 16.965 1.00 96.12 80 LYS A O 1
ATOM 622 N N . ASP A 1 81 ? -18.368 -10.995 18.144 1.00 95.81 81 ASP A N 1
ATOM 623 C CA . ASP A 1 81 ? -17.802 -11.804 19.222 1.00 95.81 81 ASP A CA 1
ATOM 624 C C . ASP A 1 81 ? -17.870 -13.290 18.861 1.00 95.81 81 ASP A C 1
ATOM 626 O O . ASP A 1 81 ? -18.962 -13.830 18.684 1.00 95.81 81 ASP A O 1
ATOM 630 N N . ASN A 1 82 ? -16.707 -13.937 18.778 1.00 94.25 82 ASN A N 1
ATOM 631 C CA . ASN A 1 82 ? -16.553 -15.354 18.452 1.00 94.25 82 ASN A CA 1
ATOM 632 C C . ASN A 1 82 ? -16.022 -16.161 19.650 1.00 94.25 82 ASN A C 1
ATOM 634 O O . ASN A 1 82 ? -15.352 -17.183 19.505 1.00 94.25 82 ASN A O 1
ATOM 638 N N . GLY A 1 83 ? -16.323 -15.712 20.871 1.00 94.00 83 GLY A N 1
ATOM 639 C CA . GLY A 1 83 ? -15.955 -16.397 22.105 1.00 94.00 83 GLY A CA 1
ATOM 640 C C . GLY A 1 83 ? -14.620 -15.908 22.650 1.00 94.00 83 GLY A C 1
ATOM 641 O O . GLY A 1 83 ? -14.615 -15.057 23.540 1.00 94.00 83 GLY A O 1
ATOM 642 N N . GLN A 1 84 ? -13.508 -16.467 22.162 1.00 96.19 84 GLN A N 1
ATOM 643 C CA . GLN A 1 84 ? -12.149 -16.071 22.577 1.00 96.19 84 GLN A CA 1
ATOM 644 C C . GLN A 1 84 ? -11.559 -14.953 21.713 1.00 96.19 84 GLN A C 1
ATOM 646 O O . GLN A 1 84 ? -10.710 -14.200 22.184 1.00 96.19 84 GLN A O 1
ATOM 651 N N . THR A 1 85 ? -12.041 -14.812 20.482 1.00 97.62 85 THR A N 1
ATOM 652 C CA . THR A 1 85 ? -11.606 -13.781 19.539 1.00 97.62 85 THR A CA 1
ATOM 653 C C . THR A 1 85 ? -12.759 -12.852 19.177 1.00 97.62 85 THR A C 1
ATOM 655 O O . THR A 1 85 ? -13.939 -13.168 19.370 1.00 97.62 85 THR A O 1
ATOM 658 N N . ILE A 1 86 ? -12.406 -11.682 18.656 1.00 97.81 86 ILE A N 1
ATOM 659 C CA . ILE A 1 86 ? -13.324 -10.761 17.993 1.00 97.81 86 ILE A CA 1
ATOM 660 C C . ILE A 1 86 ? -12.954 -10.732 16.509 1.00 97.81 86 ILE A C 1
ATOM 662 O O . ILE A 1 86 ? -11.787 -10.536 16.178 1.00 97.81 86 ILE A O 1
ATOM 666 N N . SER A 1 87 ? -13.938 -10.890 15.625 1.00 97.88 87 SER A N 1
ATOM 667 C CA . SER A 1 87 ? -13.752 -10.671 14.187 1.00 97.88 87 SER A CA 1
ATOM 668 C C . SER A 1 87 ? -14.205 -9.272 13.798 1.00 97.88 87 SER A C 1
ATOM 670 O O . SER A 1 87 ? -15.297 -8.835 14.173 1.00 97.88 87 SER A O 1
ATOM 672 N N . ILE A 1 88 ? -13.371 -8.585 13.027 1.00 98.19 88 ILE A N 1
ATOM 673 C CA . ILE A 1 88 ? -13.598 -7.239 12.511 1.00 98.19 88 ILE A CA 1
ATOM 674 C C . ILE A 1 88 ? -13.667 -7.330 10.988 1.00 98.19 88 ILE A C 1
ATOM 676 O O . ILE A 1 88 ? -12.694 -7.711 10.338 1.00 98.19 88 ILE A O 1
ATOM 680 N N . TYR A 1 89 ? -14.810 -6.953 10.422 1.00 97.50 89 TYR A N 1
ATOM 681 C CA . TYR A 1 89 ? -14.998 -6.808 8.982 1.00 97.50 89 TYR A CA 1
ATOM 682 C C . TYR A 1 89 ? -14.995 -5.322 8.635 1.00 97.50 89 TYR A C 1
ATOM 684 O O . TYR A 1 89 ? -15.778 -4.543 9.189 1.00 97.50 89 TYR A O 1
ATOM 692 N N . ALA A 1 90 ? -14.123 -4.943 7.705 1.00 97.44 90 ALA A N 1
ATOM 693 C CA . ALA A 1 90 ? -13.931 -3.557 7.288 1.00 97.44 90 ALA A CA 1
ATOM 694 C C . ALA A 1 90 ? -14.297 -3.307 5.817 1.00 97.44 90 ALA A C 1
ATOM 696 O O . ALA A 1 90 ? -14.104 -2.203 5.325 1.00 97.44 90 ALA A O 1
ATOM 697 N N . GLY A 1 91 ? -14.894 -4.281 5.118 1.00 96.44 91 GLY A N 1
ATOM 698 C CA . GLY A 1 91 ? -15.294 -4.119 3.715 1.00 96.44 91 GLY A CA 1
ATOM 699 C C . GLY A 1 91 ? -16.251 -2.951 3.471 1.00 96.44 91 GLY A C 1
ATOM 700 O O . GLY A 1 91 ? -16.149 -2.271 2.459 1.00 96.44 91 GLY A O 1
ATOM 701 N N . ARG A 1 92 ? -17.146 -2.654 4.422 1.00 96.44 92 ARG A N 1
ATOM 702 C CA . ARG A 1 92 ? -18.017 -1.466 4.365 1.00 96.44 92 ARG A CA 1
ATOM 703 C C . ARG A 1 92 ? -17.327 -0.180 4.821 1.00 96.44 92 ARG A C 1
ATOM 705 O O . ARG A 1 92 ? -17.823 0.890 4.492 1.00 96.44 92 ARG A O 1
ATOM 712 N N . ALA A 1 93 ? -16.229 -0.297 5.564 1.00 97.19 93 ALA A N 1
ATOM 713 C CA . ALA A 1 93 ? -15.428 0.804 6.093 1.00 97.19 93 ALA A CA 1
ATOM 714 C C . ALA A 1 93 ? -14.171 1.071 5.248 1.00 97.19 93 ALA A C 1
ATOM 716 O O . ALA A 1 93 ? -13.201 1.645 5.737 1.00 97.19 93 ALA A O 1
ATOM 717 N N . TRP A 1 94 ? -14.137 0.600 3.997 1.00 95.62 94 TRP A N 1
ATOM 718 C CA . TRP A 1 94 ? -12.927 0.646 3.178 1.00 95.62 94 TRP A CA 1
ATOM 719 C C . TRP A 1 94 ? -12.409 2.072 2.976 1.00 95.62 94 TRP A C 1
ATOM 721 O O . TRP A 1 94 ? -11.202 2.279 2.964 1.00 95.62 94 TRP A O 1
ATOM 731 N N . GLN A 1 95 ? -13.298 3.064 2.884 1.00 95.31 95 GLN A N 1
ATOM 732 C CA . GLN A 1 95 ? -12.905 4.468 2.747 1.00 95.31 95 GLN A CA 1
ATOM 733 C C . GLN A 1 95 ? -12.195 4.964 4.005 1.00 95.31 95 GLN A C 1
ATOM 735 O O . GLN A 1 95 ? -11.159 5.617 3.911 1.00 95.31 95 GLN A O 1
ATOM 740 N N . GLU A 1 96 ? -12.716 4.614 5.181 1.00 96.81 96 GLU A N 1
ATOM 741 C CA . GLU A 1 96 ? -12.094 4.921 6.463 1.00 96.81 96 GLU A CA 1
ATOM 742 C C . GLU A 1 96 ? -10.751 4.210 6.622 1.00 96.81 96 GLU A C 1
ATOM 744 O O . GLU A 1 96 ? -9.819 4.803 7.157 1.00 96.81 96 GLU A O 1
ATOM 749 N N . VAL A 1 97 ? -10.630 2.971 6.134 1.00 97.31 97 VAL A N 1
ATOM 750 C CA . VAL A 1 97 ? -9.357 2.240 6.122 1.00 97.31 97 VAL A CA 1
ATOM 751 C C . VAL A 1 97 ? -8.342 2.941 5.219 1.00 97.31 97 VAL A C 1
ATOM 753 O O . VAL A 1 97 ? -7.230 3.206 5.666 1.00 97.31 97 VAL A O 1
ATOM 756 N N . LEU A 1 98 ? -8.698 3.296 3.981 1.00 95.19 98 LEU A N 1
ATOM 757 C CA . LEU A 1 98 ? -7.775 3.997 3.079 1.00 95.19 98 LEU A CA 1
ATOM 758 C C . LEU A 1 98 ? -7.355 5.356 3.652 1.00 95.19 98 LEU A C 1
ATOM 760 O O . LEU A 1 98 ? -6.165 5.660 3.690 1.00 95.19 98 LEU A O 1
ATOM 764 N N . GLN A 1 99 ? -8.307 6.128 4.183 1.00 94.94 99 GLN A N 1
ATOM 765 C CA . GLN A 1 99 ? -8.030 7.420 4.812 1.00 94.94 99 GLN A CA 1
ATOM 766 C C . GLN A 1 99 ? -7.127 7.284 6.046 1.00 94.94 99 GLN A C 1
ATOM 768 O O . GLN A 1 99 ? -6.223 8.092 6.251 1.00 94.94 99 GLN A O 1
ATOM 773 N N . ALA A 1 100 ? -7.345 6.263 6.877 1.00 95.38 100 ALA A N 1
ATOM 774 C CA . ALA A 1 100 ? -6.505 6.007 8.042 1.00 95.38 100 ALA A CA 1
ATOM 775 C C . ALA A 1 100 ? -5.058 5.663 7.658 1.00 95.38 100 ALA A C 1
ATOM 777 O O . ALA A 1 100 ? -4.162 5.868 8.474 1.00 95.38 100 ALA A O 1
ATOM 778 N N . ASN A 1 101 ? -4.827 5.174 6.439 1.00 96.56 101 ASN A N 1
ATOM 779 C CA . ASN A 1 101 ? -3.511 4.780 5.949 1.00 96.56 101 ASN A CA 1
ATOM 780 C C . ASN A 1 101 ? -2.829 5.818 5.055 1.00 96.56 101 ASN A C 1
ATOM 782 O O . ASN A 1 101 ? -1.718 5.560 4.599 1.00 96.56 101 ASN A O 1
ATOM 786 N N . THR A 1 102 ? -3.434 6.990 4.837 1.00 94.19 102 THR A N 1
ATOM 787 C CA . THR A 1 102 ? -2.816 8.069 4.051 1.00 94.19 102 THR A CA 1
ATOM 788 C C . THR A 1 102 ? -1.378 8.401 4.459 1.00 94.19 102 THR A C 1
ATOM 790 O O . THR A 1 102 ? -0.548 8.574 3.574 1.00 94.19 102 THR A O 1
ATOM 793 N N . PRO A 1 103 ? -1.022 8.430 5.758 1.00 94.62 103 PRO A N 1
ATOM 794 C CA . PRO A 1 103 ? 0.355 8.716 6.164 1.00 94.62 103 PRO A CA 1
ATOM 795 C C . PRO A 1 103 ? 1.353 7.573 5.929 1.00 94.62 103 PRO A C 1
ATOM 797 O O . PRO A 1 103 ? 2.545 7.776 6.136 1.00 94.62 103 PRO A O 1
ATOM 800 N N . PHE A 1 104 ? 0.882 6.370 5.588 1.00 95.06 104 PHE A N 1
ATOM 801 C CA . PHE A 1 104 ? 1.702 5.156 5.577 1.00 95.06 104 PHE A CA 1
ATOM 802 C C . PHE A 1 104 ? 1.836 4.517 4.201 1.00 95.06 104 PHE A C 1
ATOM 804 O O . PHE A 1 104 ? 2.772 3.750 3.998 1.00 95.06 104 PHE A O 1
ATOM 811 N N . TYR A 1 105 ? 0.913 4.768 3.271 1.00 95.94 105 TYR A N 1
ATOM 812 C CA . TYR A 1 105 ? 0.991 4.131 1.963 1.00 95.94 105 TYR A CA 1
ATOM 813 C C . TYR A 1 105 ? 2.153 4.679 1.128 1.00 95.94 105 TYR A C 1
ATOM 815 O O . TYR A 1 105 ? 2.532 5.844 1.233 1.00 95.94 105 TYR A O 1
ATOM 823 N N . LEU A 1 106 ? 2.670 3.828 0.249 1.00 97.44 106 LEU A N 1
ATOM 824 C CA . LEU A 1 106 ? 3.587 4.163 -0.827 1.00 97.44 106 LEU A CA 1
ATOM 825 C C . LEU A 1 106 ? 2.853 4.772 -2.027 1.00 97.44 106 LEU A C 1
ATOM 827 O O . LEU A 1 106 ? 3.324 5.731 -2.618 1.00 97.44 106 LEU A O 1
ATOM 831 N N . TYR A 1 107 ? 1.696 4.221 -2.383 1.00 97.00 107 TYR A N 1
ATOM 832 C CA . TYR A 1 107 ? 0.805 4.784 -3.394 1.00 97.00 107 TYR A CA 1
ATOM 833 C C . TYR A 1 107 ? -0.642 4.398 -3.100 1.00 97.00 107 TYR A C 1
ATOM 835 O O . TYR A 1 107 ? -0.924 3.454 -2.348 1.00 97.00 107 TYR A O 1
ATOM 843 N N . GLN A 1 108 ? -1.555 5.118 -3.742 1.00 95.69 108 GLN A N 1
ATOM 844 C CA . GLN A 1 108 ? -2.973 4.801 -3.798 1.00 95.69 108 GLN A CA 1
ATOM 845 C C . GLN A 1 108 ? -3.366 4.533 -5.257 1.00 95.69 108 GLN A C 1
ATOM 847 O O . GLN A 1 108 ? -2.964 5.271 -6.150 1.00 95.69 108 GLN A O 1
ATOM 852 N N . ASP A 1 109 ? -4.149 3.480 -5.492 1.00 94.81 109 ASP A N 1
ATOM 853 C CA . ASP A 1 109 ? -4.720 3.146 -6.799 1.00 94.81 109 ASP A CA 1
ATOM 854 C C . ASP A 1 109 ? -6.239 3.288 -6.713 1.00 94.81 109 ASP A C 1
ATOM 856 O O . ASP A 1 109 ? -6.902 2.637 -5.895 1.00 94.81 109 ASP A O 1
ATOM 860 N N . THR A 1 110 ? -6.790 4.185 -7.523 1.00 89.44 110 THR A N 1
ATOM 861 C CA . THR A 1 110 ? -8.221 4.492 -7.537 1.00 89.44 110 THR A CA 1
ATOM 862 C C . THR A 1 110 ? -8.838 4.124 -8.876 1.00 89.44 110 THR A C 1
ATOM 864 O O . THR A 1 110 ? -8.208 4.223 -9.925 1.00 89.44 110 THR A O 1
ATOM 867 N N . THR A 1 111 ? -10.115 3.735 -8.868 1.00 81.62 111 THR A N 1
ATOM 868 C CA . THR A 1 111 ? -10.814 3.356 -10.111 1.00 81.62 111 THR A CA 1
ATOM 869 C C . THR A 1 111 ? -10.916 4.516 -11.117 1.00 81.62 111 THR A C 1
ATOM 871 O O . THR A 1 111 ? -11.082 4.262 -12.307 1.00 81.62 111 THR A O 1
ATOM 874 N N . SER A 1 112 ? -10.854 5.774 -10.663 1.00 78.81 112 SER A N 1
ATOM 875 C CA . SER A 1 112 ? -10.910 6.955 -11.534 1.00 78.81 112 SER A CA 1
ATOM 876 C C . SER A 1 112 ? -9.570 7.258 -12.189 1.00 78.81 112 SER A C 1
ATOM 878 O O . SER A 1 112 ? -9.488 7.296 -13.414 1.00 78.81 112 SER A O 1
ATOM 880 N N . ASP A 1 113 ? -8.542 7.469 -11.370 1.00 80.50 113 ASP A N 1
ATOM 881 C CA . ASP A 1 113 ? -7.292 8.103 -11.800 1.00 80.50 113 ASP A CA 1
ATOM 882 C C . ASP A 1 113 ? -6.132 7.102 -11.889 1.00 80.50 113 ASP A C 1
ATOM 884 O O . ASP A 1 113 ? -5.062 7.416 -12.405 1.00 80.50 113 ASP A O 1
ATOM 888 N N . GLY A 1 114 ? -6.346 5.868 -11.427 1.00 90.62 114 GLY A N 1
ATOM 889 C CA . GLY A 1 114 ? -5.295 4.877 -11.292 1.00 90.62 114 GLY A CA 1
ATOM 890 C C . GLY A 1 114 ? -4.286 5.283 -10.223 1.00 90.62 114 GLY A C 1
ATOM 891 O O . GLY A 1 114 ? -4.670 5.771 -9.158 1.00 90.62 114 GLY A O 1
ATOM 892 N N . ILE A 1 115 ? -3.005 5.068 -10.529 1.00 95.06 115 ILE A N 1
ATOM 893 C CA . ILE A 1 115 ? -1.870 5.497 -9.711 1.00 95.06 115 ILE A CA 1
ATOM 894 C C . ILE A 1 115 ? -1.262 6.721 -10.385 1.00 95.06 115 ILE A C 1
ATOM 896 O O . ILE A 1 115 ? -0.864 6.641 -11.548 1.00 95.06 115 ILE A O 1
ATOM 900 N N . THR A 1 116 ? -1.196 7.831 -9.656 1.00 93.06 116 THR A N 1
ATOM 901 C CA . THR A 1 116 ? -0.726 9.120 -10.186 1.00 93.06 116 THR A CA 1
ATOM 902 C C . THR A 1 116 ? 0.602 9.578 -9.600 1.00 93.06 116 THR A C 1
ATOM 904 O O . THR A 1 116 ? 1.253 10.415 -10.208 1.00 93.06 116 THR A O 1
ATOM 907 N N . GLU A 1 117 ? 0.978 9.072 -8.424 1.00 95.06 117 GLU A N 1
ATOM 908 C CA . GLU A 1 117 ? 2.205 9.447 -7.717 1.00 95.06 117 GLU A CA 1
ATOM 909 C C . GLU A 1 117 ? 2.621 8.348 -6.731 1.00 95.06 117 GLU A C 1
ATOM 911 O O . GLU A 1 117 ? 1.795 7.533 -6.295 1.00 95.06 117 GLU A O 1
ATOM 916 N N . PHE A 1 118 ? 3.900 8.352 -6.356 1.00 96.94 118 PHE A N 1
ATOM 917 C CA . PHE A 1 118 ? 4.404 7.640 -5.183 1.00 96.94 118 PHE A CA 1
ATOM 918 C C . PHE A 1 118 ? 4.691 8.656 -4.071 1.00 96.94 118 PHE A C 1
ATOM 920 O O . PHE A 1 118 ? 5.211 9.737 -4.314 1.00 96.94 118 PHE A O 1
ATOM 927 N N . THR A 1 119 ? 4.377 8.313 -2.823 1.00 96.19 119 THR A N 1
ATOM 928 C CA . THR A 1 119 ? 4.598 9.201 -1.667 1.00 96.19 119 THR A CA 1
ATOM 929 C C . THR A 1 119 ? 6.072 9.367 -1.312 1.00 96.19 119 THR A C 1
ATOM 931 O O . THR A 1 119 ? 6.446 10.352 -0.673 1.00 96.19 119 THR A O 1
ATOM 934 N N . ASP A 1 120 ? 6.918 8.414 -1.713 1.00 97.31 120 ASP A N 1
ATOM 935 C CA . ASP A 1 120 ? 8.368 8.531 -1.611 1.00 97.31 120 ASP A CA 1
ATOM 936 C C . ASP A 1 120 ? 8.919 9.264 -2.837 1.00 97.31 120 ASP A C 1
ATOM 938 O O . ASP A 1 120 ? 8.917 8.725 -3.942 1.00 97.31 120 ASP A O 1
ATOM 942 N N . GLN A 1 121 ? 9.442 10.476 -2.623 1.00 96.75 121 GLN A N 1
ATOM 943 C CA . GLN A 1 121 ? 9.943 11.334 -3.701 1.00 96.75 121 GLN A CA 1
ATOM 944 C C . GLN A 1 121 ? 11.032 10.660 -4.539 1.00 96.75 121 GLN A C 1
ATOM 946 O O . GLN A 1 121 ? 11.101 10.856 -5.744 1.00 96.75 121 GLN A O 1
ATOM 951 N N . LYS A 1 122 ? 11.901 9.861 -3.913 1.00 96.19 122 LYS A N 1
ATOM 952 C CA . LYS A 1 122 ? 13.025 9.246 -4.619 1.00 96.19 122 LYS A CA 1
ATOM 953 C C . LYS A 1 122 ? 12.531 8.196 -5.613 1.00 96.19 122 LYS A C 1
ATOM 955 O O . LYS A 1 122 ? 13.119 8.049 -6.682 1.00 96.19 122 LYS A O 1
ATOM 960 N N . LEU A 1 123 ? 11.501 7.441 -5.240 1.00 97.25 123 LEU A N 1
ATOM 961 C CA . LEU A 1 123 ? 10.844 6.483 -6.121 1.00 97.25 123 LEU A CA 1
ATOM 962 C C . LEU A 1 123 ? 9.960 7.185 -7.161 1.00 97.25 123 LEU A C 1
ATOM 964 O O . LEU A 1 123 ? 9.989 6.781 -8.319 1.00 97.25 123 LEU A O 1
ATOM 968 N N . ASP A 1 124 ? 9.250 8.247 -6.778 1.00 97.75 124 ASP A N 1
ATOM 969 C CA . ASP A 1 124 ? 8.450 9.073 -7.691 1.00 97.75 124 ASP A CA 1
ATOM 970 C C . ASP A 1 124 ? 9.308 9.688 -8.811 1.00 97.75 124 ASP A C 1
ATOM 972 O O . ASP A 1 124 ? 8.986 9.537 -9.989 1.00 97.75 124 ASP A O 1
ATOM 976 N N . ASP A 1 125 ? 10.478 10.238 -8.467 1.00 96.75 125 ASP A N 1
ATOM 977 C CA . ASP A 1 125 ? 11.445 10.785 -9.426 1.00 96.75 125 ASP A CA 1
ATOM 978 C C . ASP A 1 125 ? 11.891 9.737 -10.464 1.00 96.75 125 ASP A C 1
ATOM 980 O O . ASP A 1 125 ? 12.054 10.066 -11.638 1.00 96.75 125 ASP A O 1
ATOM 984 N N . LEU A 1 126 ? 12.077 8.465 -10.066 1.00 96.56 126 LEU A N 1
ATOM 985 C CA . LEU A 1 126 ? 12.422 7.397 -11.022 1.00 96.56 126 LEU A CA 1
ATOM 986 C C . LEU A 1 126 ? 11.354 7.254 -12.100 1.00 96.56 126 LEU A C 1
ATOM 988 O O . LEU A 1 126 ? 11.671 7.049 -13.270 1.00 96.56 126 LEU A O 1
ATOM 992 N N . ILE A 1 127 ? 10.096 7.306 -11.676 1.00 95.88 127 ILE A N 1
ATOM 993 C CA . ILE A 1 127 ? 8.950 7.046 -12.535 1.00 95.88 127 ILE A CA 1
ATOM 994 C C . ILE A 1 127 ? 8.696 8.254 -13.430 1.00 95.88 127 ILE A C 1
ATOM 996 O O . ILE A 1 127 ? 8.381 8.078 -14.605 1.00 95.88 127 ILE A O 1
ATOM 1000 N N . TRP A 1 128 ? 8.912 9.464 -12.909 1.00 96.62 128 TRP A N 1
ATOM 1001 C CA . TRP A 1 128 ? 8.869 10.694 -13.692 1.00 96.62 128 TRP A CA 1
ATOM 1002 C C . TRP A 1 128 ? 9.781 10.604 -14.923 1.00 96.62 128 TRP A C 1
ATOM 1004 O O . TRP A 1 128 ? 9.301 10.738 -16.043 1.00 96.62 128 TRP A O 1
ATOM 1014 N N . TYR A 1 129 ? 11.059 10.244 -14.746 1.00 97.62 129 TYR A N 1
ATOM 1015 C CA . TYR A 1 129 ? 11.972 10.041 -15.883 1.00 97.62 129 TYR A CA 1
ATOM 1016 C C . TYR A 1 129 ? 11.587 8.850 -16.769 1.00 97.62 129 TYR A C 1
ATOM 1018 O O . TYR A 1 129 ? 11.856 8.855 -17.967 1.00 97.62 129 TYR A O 1
ATOM 1026 N N . SER A 1 130 ? 10.988 7.793 -16.214 1.00 97.19 130 SER A N 1
ATOM 1027 C CA . SER A 1 130 ? 10.602 6.628 -17.015 1.00 97.19 130 SER A CA 1
ATOM 1028 C C . SER A 1 130 ? 9.346 6.857 -17.860 1.00 97.19 130 SER A C 1
ATOM 1030 O O . SER A 1 130 ? 9.137 6.134 -18.841 1.00 97.19 130 SER A O 1
ATOM 1032 N N . CYS A 1 131 ? 8.523 7.851 -17.509 1.00 96.75 131 CYS A N 1
ATOM 1033 C CA . CYS A 1 131 ? 7.313 8.204 -18.249 1.00 96.75 131 CYS A CA 1
ATOM 1034 C C . CYS A 1 131 ? 7.614 8.712 -19.662 1.00 96.75 131 CYS A C 1
ATOM 1036 O O . CYS A 1 131 ? 6.826 8.408 -20.558 1.00 96.75 131 CYS A O 1
ATOM 1038 N N . GLU A 1 132 ? 8.770 9.348 -19.884 1.00 97.06 132 GLU A N 1
ATOM 1039 C CA . GLU A 1 132 ? 9.242 9.743 -21.225 1.00 97.06 132 GLU A CA 1
ATOM 1040 C C . GLU A 1 132 ? 9.287 8.546 -22.185 1.00 97.06 132 GLU A C 1
ATOM 1042 O O . GLU A 1 132 ? 8.953 8.635 -23.361 1.00 97.06 132 GLU A O 1
ATOM 1047 N N . PHE A 1 133 ? 9.560 7.356 -21.646 1.00 97.44 133 PHE A N 1
ATOM 1048 C CA . PHE A 1 133 ? 9.600 6.113 -22.405 1.00 97.44 133 PHE A CA 1
ATOM 1049 C C . PHE A 1 133 ? 8.351 5.250 -22.222 1.00 97.44 133 PHE A C 1
ATOM 1051 O O . PHE A 1 133 ? 8.407 4.035 -22.421 1.00 97.44 133 PHE A O 1
ATOM 1058 N N . ASN A 1 134 ? 7.206 5.823 -21.851 1.00 96.75 134 ASN A N 1
ATOM 1059 C CA . ASN A 1 134 ? 5.953 5.088 -21.644 1.00 96.75 134 ASN A CA 1
ATOM 1060 C C . ASN A 1 134 ? 6.077 3.925 -20.634 1.00 96.75 134 ASN A C 1
ATOM 1062 O O . ASN A 1 134 ? 5.437 2.885 -20.803 1.00 96.75 134 ASN A O 1
ATOM 1066 N N . ILE A 1 135 ? 6.931 4.063 -19.616 1.00 97.69 135 ILE A N 1
ATOM 1067 C CA . ILE A 1 135 ? 6.950 3.185 -18.440 1.00 97.69 135 ILE A CA 1
ATOM 1068 C C . ILE A 1 135 ? 6.295 3.981 -17.315 1.00 97.69 135 ILE A C 1
ATOM 1070 O O . ILE A 1 135 ? 6.904 4.893 -16.759 1.00 97.69 135 ILE A O 1
ATOM 1074 N N . ASN A 1 136 ? 5.029 3.684 -17.032 1.00 96.06 136 ASN A N 1
ATOM 1075 C CA . ASN A 1 136 ? 4.198 4.503 -16.155 1.00 96.06 136 ASN A CA 1
ATOM 1076 C C . ASN A 1 136 ? 4.154 3.968 -14.711 1.00 96.06 136 ASN A C 1
ATOM 1078 O O . ASN A 1 136 ? 4.619 2.872 -14.393 1.00 96.06 136 ASN A O 1
ATOM 1082 N N . TYR A 1 137 ? 3.514 4.744 -13.837 1.00 97.12 137 TYR A N 1
ATOM 1083 C CA . TYR A 1 137 ? 3.265 4.417 -12.434 1.00 97.12 137 TYR A CA 1
ATOM 1084 C C . TYR A 1 137 ? 2.673 3.024 -12.194 1.00 97.12 137 TYR A C 1
ATOM 1086 O O . TYR A 1 137 ? 3.092 2.327 -11.270 1.00 97.12 137 TYR A O 1
ATOM 1094 N N . ARG A 1 138 ? 1.720 2.592 -13.027 1.00 95.50 138 ARG A N 1
ATOM 1095 C CA . ARG A 1 138 ? 1.091 1.273 -12.908 1.00 95.50 138 ARG A CA 1
ATOM 1096 C C . ARG A 1 138 ? 2.058 0.153 -13.267 1.00 95.50 138 ARG A C 1
ATOM 1098 O O . ARG A 1 138 ? 2.049 -0.863 -12.578 1.00 95.50 138 ARG A O 1
ATOM 1105 N N . ASP A 1 139 ? 2.898 0.338 -14.282 1.00 97.00 139 ASP A N 1
ATOM 1106 C CA . ASP A 1 139 ? 3.902 -0.660 -14.669 1.00 97.00 139 ASP A CA 1
AT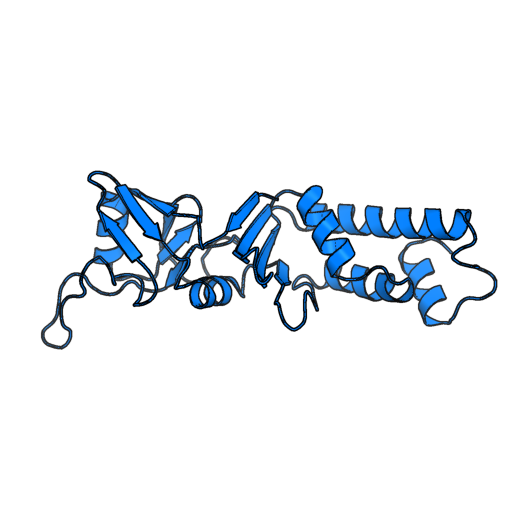OM 1107 C C . ASP A 1 139 ? 4.885 -0.914 -13.516 1.00 97.00 139 ASP A C 1
ATOM 1109 O O . ASP A 1 139 ? 5.154 -2.060 -13.148 1.00 97.00 139 ASP A O 1
ATOM 1113 N N . VAL A 1 140 ? 5.371 0.163 -12.890 1.00 98.12 140 VAL A N 1
ATOM 1114 C CA . VAL A 1 140 ? 6.311 0.082 -11.763 1.00 98.12 140 VAL A CA 1
ATOM 1115 C C . VAL A 1 140 ? 5.631 -0.463 -10.508 1.00 98.12 140 VAL A C 1
ATOM 1117 O O . VAL A 1 140 ? 6.195 -1.334 -9.846 1.00 98.12 140 VAL A O 1
ATOM 1120 N N . ALA A 1 141 ? 4.408 -0.027 -10.194 1.00 97.56 141 ALA A N 1
ATOM 1121 C CA . ALA A 1 141 ? 3.646 -0.554 -9.063 1.00 97.56 141 ALA A CA 1
ATOM 1122 C C . ALA A 1 141 ? 3.403 -2.064 -9.191 1.00 97.56 141 ALA A C 1
ATOM 1124 O O . ALA A 1 141 ? 3.717 -2.811 -8.268 1.00 97.56 141 ALA A O 1
ATOM 1125 N N . GLN A 1 142 ? 2.940 -2.537 -10.354 1.00 96.75 142 GLN A N 1
ATOM 1126 C CA . GLN A 1 142 ? 2.735 -3.967 -10.607 1.00 96.75 142 GLN A CA 1
ATOM 1127 C C . GLN A 1 142 ? 4.034 -4.765 -10.493 1.00 96.75 142 GLN A C 1
ATOM 1129 O O . GLN A 1 142 ? 4.039 -5.873 -9.950 1.00 96.75 142 GLN A O 1
ATOM 1134 N N . PHE A 1 143 ? 5.147 -4.209 -10.979 1.00 98.38 143 PHE A N 1
ATOM 1135 C CA . PHE A 1 143 ? 6.452 -4.828 -10.807 1.00 98.38 143 PHE A CA 1
ATOM 1136 C C . PHE A 1 143 ? 6.824 -4.940 -9.320 1.00 98.38 143 PHE A C 1
ATOM 1138 O O . PHE A 1 143 ? 7.179 -6.027 -8.862 1.00 98.38 143 PHE A O 1
ATOM 1145 N N . LEU A 1 144 ? 6.693 -3.863 -8.542 1.00 98.44 144 LEU A N 1
ATOM 1146 C CA . LEU A 1 144 ? 6.997 -3.866 -7.109 1.00 98.44 144 LEU A CA 1
ATOM 1147 C C . LEU A 1 144 ? 6.098 -4.835 -6.334 1.00 98.44 144 LEU A C 1
ATOM 1149 O O . LEU A 1 144 ? 6.598 -5.633 -5.541 1.00 98.44 144 LEU A O 1
ATOM 1153 N N . GLU A 1 145 ? 4.795 -4.853 -6.608 1.00 97.56 145 GLU A N 1
ATOM 1154 C CA . GLU A 1 145 ? 3.857 -5.793 -5.987 1.00 97.56 145 GLU A CA 1
ATOM 1155 C C . GLU A 1 145 ? 4.296 -7.258 -6.145 1.00 97.56 145 GLU A C 1
ATOM 1157 O O . GLU A 1 145 ? 4.054 -8.074 -5.252 1.00 97.56 145 GLU A O 1
ATOM 1162 N N . GLN A 1 146 ? 4.981 -7.598 -7.238 1.00 97.94 146 GLN A N 1
ATOM 1163 C CA . GLN A 1 146 ? 5.474 -8.949 -7.519 1.00 97.94 146 GLN A CA 1
ATOM 1164 C C . GLN A 1 146 ? 6.878 -9.234 -6.966 1.00 97.94 146 GLN A C 1
ATOM 1166 O O . GLN A 1 146 ? 7.196 -10.398 -6.720 1.00 97.94 146 GLN A O 1
ATOM 1171 N N . HIS A 1 147 ? 7.713 -8.209 -6.774 1.00 98.25 147 HIS A N 1
ATOM 1172 C CA . HIS A 1 147 ? 9.154 -8.383 -6.541 1.00 98.25 147 HIS A CA 1
ATOM 1173 C C . HIS A 1 147 ? 9.657 -7.878 -5.190 1.00 98.25 147 HIS A C 1
ATOM 1175 O O . HIS A 1 147 ? 10.813 -8.147 -4.866 1.00 98.25 147 HIS A O 1
ATOM 1181 N N . VAL A 1 148 ? 8.828 -7.186 -4.402 1.00 98.12 148 VAL A N 1
ATOM 1182 C CA . VAL A 1 148 ? 9.195 -6.752 -3.049 1.00 98.12 148 VAL A CA 1
ATOM 1183 C C . VAL A 1 148 ? 8.176 -7.169 -1.989 1.00 98.12 148 VAL A C 1
ATOM 1185 O O . VAL A 1 148 ? 6.992 -7.433 -2.263 1.00 98.12 148 VAL A O 1
ATOM 1188 N N . ASP A 1 149 ? 8.667 -7.237 -0.754 1.00 98.12 149 ASP A N 1
ATOM 1189 C CA . ASP A 1 149 ? 7.849 -7.448 0.431 1.00 98.12 149 ASP A CA 1
ATOM 1190 C C . ASP A 1 149 ? 7.078 -6.176 0.798 1.00 98.12 149 ASP A C 1
ATOM 1192 O O . ASP A 1 149 ? 7.530 -5.042 0.619 1.00 98.12 149 ASP A O 1
ATOM 1196 N N . GLY A 1 150 ? 5.851 -6.382 1.260 1.00 97.38 150 GLY A N 1
ATOM 1197 C CA . GLY A 1 150 ? 4.895 -5.311 1.472 1.00 97.38 150 GLY A CA 1
ATOM 1198 C C . GLY A 1 150 ? 3.462 -5.813 1.487 1.00 97.38 150 GLY A C 1
ATOM 1199 O O . GLY A 1 150 ? 3.183 -7.013 1.336 1.00 97.38 150 GLY A O 1
ATOM 1200 N N . THR A 1 151 ? 2.540 -4.876 1.650 1.00 97.94 151 THR A N 1
ATOM 1201 C CA . THR A 1 151 ? 1.116 -5.141 1.835 1.00 97.94 151 THR A CA 1
ATOM 1202 C C . THR A 1 151 ? 0.281 -4.223 0.955 1.00 97.94 151 THR A C 1
ATOM 1204 O O . THR A 1 151 ? 0.489 -3.018 0.958 1.00 97.94 151 THR A O 1
ATOM 1207 N N . VAL A 1 152 ? -0.700 -4.786 0.256 1.00 97.88 152 VAL A N 1
ATOM 1208 C CA . VAL A 1 152 ? -1.761 -4.055 -0.440 1.00 97.88 152 VAL A CA 1
ATOM 1209 C C . VAL A 1 152 ? -3.062 -4.261 0.325 1.00 97.88 152 VAL A C 1
ATOM 1211 O O . VAL A 1 152 ? -3.450 -5.398 0.602 1.00 97.88 152 VAL A O 1
ATOM 1214 N N . VAL A 1 153 ? -3.747 -3.173 0.661 1.00 97.69 153 VAL A N 1
ATOM 1215 C CA . VAL A 1 153 ? -5.116 -3.194 1.190 1.00 97.69 153 VAL A CA 1
ATOM 1216 C C . VAL A 1 153 ? -6.034 -2.616 0.133 1.00 97.69 153 VAL A C 1
ATOM 1218 O O . VAL A 1 153 ? -5.816 -1.496 -0.324 1.00 97.69 153 VAL A O 1
ATOM 1221 N N . CYS A 1 154 ? -7.068 -3.358 -0.249 1.00 96.75 154 CYS A N 1
ATOM 1222 C CA . CYS A 1 154 ? -7.963 -2.940 -1.319 1.00 96.75 154 CYS A CA 1
ATOM 1223 C C . CYS A 1 154 ? -9.423 -3.325 -1.071 1.00 96.75 154 CYS A C 1
ATOM 1225 O O . CYS A 1 154 ? -9.754 -4.126 -0.198 1.00 96.75 154 CYS A O 1
ATOM 1227 N N . ILE A 1 155 ? -10.303 -2.754 -1.881 1.00 96.06 155 ILE A N 1
ATOM 1228 C CA . ILE A 1 155 ? -11.543 -3.388 -2.303 1.00 96.06 155 ILE A CA 1
ATOM 1229 C C . ILE A 1 155 ? -11.396 -3.751 -3.775 1.00 96.06 155 ILE A C 1
ATOM 1231 O O . ILE A 1 155 ? -11.037 -2.908 -4.596 1.00 96.06 155 ILE A O 1
ATOM 1235 N N . GLU A 1 156 ? -11.682 -5.003 -4.096 1.00 94.75 156 GLU A N 1
ATOM 1236 C CA . GLU A 1 156 ? -11.679 -5.499 -5.468 1.00 94.75 156 GLU A CA 1
ATOM 1237 C C . GLU A 1 156 ? -12.974 -6.271 -5.721 1.00 94.75 156 GLU A C 1
ATOM 1239 O O . GLU A 1 156 ? -13.344 -7.151 -4.935 1.00 94.75 156 GLU A O 1
ATOM 1244 N N . ILE A 1 157 ? -13.683 -5.892 -6.783 1.00 92.00 157 ILE A N 1
ATOM 1245 C CA . ILE A 1 157 ? -14.918 -6.519 -7.261 1.00 92.00 157 ILE A CA 1
ATOM 1246 C C . ILE A 1 157 ? -14.673 -6.938 -8.705 1.00 92.00 157 ILE A C 1
ATOM 1248 O O . ILE A 1 157 ? -14.236 -6.110 -9.498 1.00 92.00 157 ILE A O 1
ATOM 1252 N N . ASP A 1 158 ? -14.987 -8.187 -9.047 1.00 89.50 158 ASP A N 1
ATOM 1253 C CA . ASP A 1 158 ? -14.742 -8.718 -10.394 1.00 89.50 158 ASP A CA 1
ATOM 1254 C C . ASP A 1 158 ? -15.719 -8.152 -11.440 1.00 89.50 158 ASP A C 1
ATOM 1256 O O . ASP A 1 158 ? -15.324 -7.816 -12.556 1.00 89.50 158 ASP A O 1
ATOM 1260 N N . GLU A 1 159 ? -17.009 -8.031 -11.096 1.00 89.12 159 GLU A N 1
ATOM 1261 C CA . GLU A 1 159 ? -18.062 -7.666 -12.051 1.00 89.12 159 GLU A CA 1
ATOM 1262 C C . GLU A 1 159 ? -19.104 -6.685 -11.465 1.00 89.12 159 GLU A C 1
ATOM 1264 O O . GLU A 1 159 ? -19.890 -7.069 -10.592 1.00 89.12 159 GLU A O 1
ATOM 1269 N N . PRO A 1 160 ? -19.181 -5.433 -11.974 1.00 87.50 160 PRO A N 1
ATOM 1270 C CA . PRO A 1 160 ? -18.204 -4.793 -12.864 1.00 87.50 160 PRO A CA 1
ATOM 1271 C C . PRO A 1 160 ? -16.852 -4.618 -12.160 1.00 87.50 160 PRO A C 1
ATOM 1273 O O . PRO A 1 160 ? -16.829 -4.394 -10.950 1.00 87.50 160 PRO A O 1
ATOM 1276 N N . TYR A 1 161 ? -15.752 -4.683 -12.921 1.00 87.56 161 TYR A N 1
ATOM 1277 C CA . TYR A 1 161 ? -14.419 -4.542 -12.339 1.00 87.56 161 TYR A CA 1
ATOM 1278 C C . TYR A 1 161 ? -14.280 -3.203 -11.613 1.00 87.56 161 TYR A C 1
ATOM 1280 O O . TYR A 1 161 ? -14.476 -2.136 -12.204 1.00 87.56 161 TYR A O 1
ATOM 1288 N N . GLN A 1 162 ? -13.937 -3.268 -10.332 1.00 90.50 162 GLN A N 1
ATOM 1289 C CA . GLN A 1 162 ? -13.666 -2.108 -9.498 1.00 90.50 162 GLN A CA 1
ATOM 1290 C C . GLN A 1 162 ? -12.496 -2.425 -8.578 1.00 90.50 162 GLN A C 1
ATOM 1292 O O . GLN A 1 162 ? -12.557 -3.392 -7.825 1.00 90.50 162 GLN A O 1
ATOM 1297 N N . PHE A 1 163 ? -11.488 -1.554 -8.578 1.00 92.81 163 PHE A N 1
ATOM 1298 C CA . PHE A 1 163 ? -10.354 -1.628 -7.664 1.00 92.81 163 PHE A CA 1
ATOM 1299 C C . PHE A 1 163 ? -10.131 -0.278 -6.988 1.00 92.81 163 PHE A C 1
ATOM 1301 O O . PHE A 1 163 ? -10.046 0.750 -7.662 1.00 92.81 163 PHE A O 1
ATOM 1308 N N . ASN A 1 164 ? -10.063 -0.270 -5.659 1.00 94.94 164 ASN A N 1
ATOM 1309 C CA . ASN A 1 164 ? -9.545 0.867 -4.898 1.00 94.94 164 ASN A CA 1
ATOM 1310 C C . ASN A 1 164 ? -8.664 0.332 -3.782 1.00 94.94 164 ASN A C 1
ATOM 1312 O O . ASN A 1 164 ? -9.125 -0.485 -2.985 1.00 94.94 164 ASN A O 1
ATOM 1316 N N . GLY A 1 165 ? -7.428 0.798 -3.693 1.00 95.81 165 GLY A N 1
ATOM 1317 C CA . GLY A 1 165 ? -6.497 0.294 -2.700 1.00 95.81 165 GLY A CA 1
ATOM 1318 C C . GLY A 1 165 ? -5.329 1.220 -2.438 1.00 95.81 165 GLY A C 1
ATOM 1319 O O . GLY A 1 165 ? -5.141 2.230 -3.111 1.00 95.81 165 GLY A O 1
ATOM 1320 N N . CYS A 1 166 ? -4.543 0.856 -1.439 1.00 97.00 166 CYS A N 1
ATOM 1321 C CA . CYS A 1 166 ? -3.247 1.450 -1.177 1.00 97.00 166 CYS A CA 1
ATOM 1322 C C . CYS A 1 166 ? -2.233 0.355 -0.853 1.00 97.00 166 CYS A C 1
ATOM 1324 O O . CYS A 1 166 ? -2.592 -0.725 -0.369 1.00 97.00 166 CYS A O 1
ATOM 1326 N N . ALA A 1 167 ? -0.968 0.634 -1.138 1.00 97.88 167 ALA A N 1
ATOM 1327 C CA . ALA A 1 167 ? 0.125 -0.298 -0.912 1.00 97.88 167 ALA A CA 1
ATOM 1328 C C . ALA A 1 167 ? 1.142 0.276 0.066 1.00 97.88 167 ALA A C 1
ATOM 1330 O O . ALA A 1 167 ? 1.309 1.484 0.160 1.00 97.88 167 ALA A O 1
ATOM 1331 N N . TYR A 1 168 ? 1.850 -0.595 0.765 1.00 98.00 168 TYR A N 1
ATOM 1332 C CA . TYR A 1 168 ? 2.978 -0.293 1.635 1.00 98.00 168 TYR A CA 1
ATOM 1333 C C . TYR A 1 168 ? 4.117 -1.256 1.307 1.00 98.00 168 TYR A C 1
ATOM 1335 O O . TYR A 1 168 ? 3.864 -2.431 1.033 1.00 98.00 168 TYR A O 1
ATOM 1343 N N . VAL A 1 169 ? 5.355 -0.769 1.364 1.00 97.88 169 VAL A N 1
ATOM 1344 C CA . VAL A 1 169 ? 6.573 -1.574 1.204 1.00 97.88 169 VAL A CA 1
ATOM 1345 C C . VAL A 1 169 ? 7.297 -1.690 2.533 1.00 97.88 169 VAL A C 1
ATOM 1347 O O . VAL A 1 169 ? 7.485 -0.692 3.224 1.00 97.88 169 VAL A O 1
ATOM 1350 N N . ASP A 1 170 ? 7.769 -2.892 2.851 1.00 96.94 170 ASP A N 1
ATOM 1351 C CA . ASP A 1 170 ? 8.486 -3.137 4.107 1.00 96.94 170 ASP A CA 1
ATOM 1352 C C . ASP A 1 170 ? 9.898 -2.513 4.078 1.00 96.94 170 ASP A C 1
ATOM 1354 O O . ASP A 1 170 ? 10.453 -2.150 5.117 1.00 96.94 170 ASP 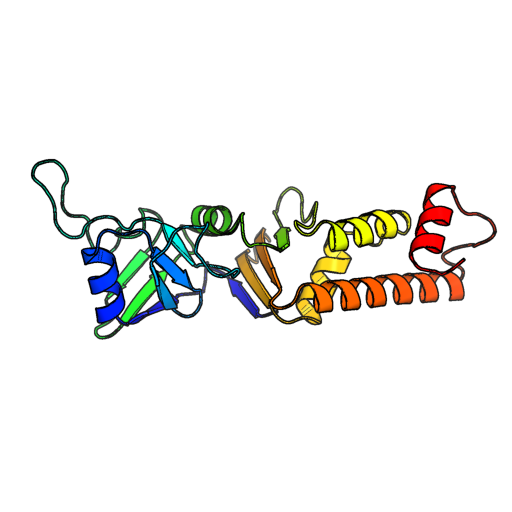A O 1
ATOM 1358 N N . ASN A 1 171 ? 10.482 -2.362 2.881 1.00 97.50 171 ASN A N 1
ATOM 1359 C CA . ASN A 1 171 ? 11.810 -1.790 2.668 1.00 97.50 171 ASN A CA 1
ATOM 1360 C C . ASN A 1 171 ? 11.845 -0.859 1.440 1.00 97.50 171 ASN A C 1
ATOM 1362 O O . ASN A 1 171 ? 11.886 -1.310 0.293 1.00 97.50 171 ASN A O 1
ATOM 1366 N N . LEU A 1 172 ? 11.884 0.454 1.690 1.00 96.81 172 LEU A N 1
ATOM 1367 C CA . LEU A 1 172 ? 11.944 1.479 0.639 1.00 96.81 172 LEU A CA 1
ATOM 1368 C C . LEU A 1 172 ? 13.234 1.430 -0.193 1.00 96.81 172 LEU A C 1
ATOM 1370 O O . LEU A 1 172 ? 13.189 1.669 -1.397 1.00 96.81 172 LEU A O 1
ATOM 1374 N N . GLU A 1 173 ? 14.386 1.109 0.405 1.00 97.56 173 GLU A N 1
ATOM 1375 C CA . GLU A 1 173 ? 15.654 1.046 -0.340 1.00 97.56 173 GLU A CA 1
ATOM 1376 C C . GLU A 1 173 ? 15.669 -0.120 -1.332 1.00 97.56 173 GLU A C 1
ATOM 1378 O O . GLU A 1 173 ? 16.169 0.008 -2.455 1.00 97.56 173 GLU A O 1
ATOM 1383 N N . GLU A 1 174 ? 15.088 -1.251 -0.935 1.00 98.19 174 GLU A N 1
ATOM 1384 C CA . GLU A 1 174 ? 14.897 -2.394 -1.822 1.00 98.19 174 GLU A CA 1
ATOM 1385 C C . GLU A 1 174 ? 13.915 -2.062 -2.946 1.00 98.19 174 GLU A C 1
ATOM 1387 O O . GLU A 1 174 ? 14.242 -2.295 -4.110 1.00 98.19 174 GLU A O 1
ATOM 1392 N N . ALA A 1 175 ? 12.768 -1.452 -2.624 1.00 98.25 175 ALA A N 1
ATOM 1393 C CA . ALA A 1 175 ? 11.793 -1.006 -3.619 1.00 98.25 175 ALA A CA 1
ATOM 1394 C C . ALA A 1 175 ? 12.425 -0.061 -4.649 1.00 98.25 175 ALA A C 1
ATOM 1396 O O . ALA A 1 175 ? 12.297 -0.287 -5.851 1.00 98.25 175 ALA A O 1
ATOM 1397 N N . TYR A 1 176 ? 13.192 0.932 -4.193 1.00 98.25 176 TYR A N 1
ATOM 1398 C CA . TYR A 1 176 ? 13.937 1.834 -5.068 1.00 98.25 176 TYR A CA 1
ATOM 1399 C C . TYR A 1 176 ? 14.908 1.080 -5.984 1.00 98.25 176 TYR A C 1
ATOM 1401 O O . TYR A 1 176 ? 14.912 1.286 -7.196 1.00 98.25 176 TYR A O 1
ATOM 1409 N N . THR A 1 177 ? 15.722 0.187 -5.414 1.00 98.31 177 THR A N 1
ATOM 1410 C CA . THR A 1 177 ? 16.722 -0.578 -6.174 1.00 98.31 177 THR A CA 1
ATOM 1411 C C . THR A 1 177 ? 16.051 -1.429 -7.249 1.00 98.31 177 THR A C 1
ATOM 1413 O O . THR A 1 177 ? 16.466 -1.417 -8.405 1.00 98.31 177 THR A O 1
ATOM 1416 N N . LYS A 1 178 ? 14.969 -2.119 -6.883 1.00 98.50 178 LYS A N 1
ATOM 1417 C CA . LYS A 1 178 ? 14.211 -2.997 -7.774 1.00 98.50 178 LYS A CA 1
ATOM 1418 C C . LYS A 1 178 ? 13.512 -2.221 -8.886 1.00 98.50 178 LYS A C 1
ATOM 1420 O O . LYS A 1 178 ? 13.589 -2.638 -10.039 1.00 98.50 178 LYS A O 1
ATOM 1425 N N . ALA A 1 179 ? 12.881 -1.091 -8.571 1.00 98.56 179 ALA A N 1
ATOM 1426 C CA . ALA A 1 179 ? 12.261 -0.227 -9.573 1.00 98.56 179 ALA A CA 1
ATOM 1427 C C . ALA A 1 179 ? 13.295 0.324 -10.566 1.00 98.56 179 ALA A C 1
ATOM 1429 O O . ALA A 1 179 ? 13.084 0.251 -11.775 1.00 98.56 179 ALA A O 1
ATOM 1430 N N . PHE A 1 180 ? 14.442 0.804 -10.071 1.00 98.62 180 PHE A N 1
ATOM 1431 C CA . PHE A 1 180 ? 15.521 1.299 -10.925 1.00 98.62 180 PHE A CA 1
ATOM 1432 C C . PHE A 1 180 ? 16.053 0.208 -11.865 1.00 98.62 180 PHE A C 1
ATOM 1434 O O . PHE A 1 180 ? 16.202 0.450 -13.062 1.00 98.62 180 PHE A O 1
ATOM 1441 N N . GLU A 1 181 ? 16.313 -0.997 -11.342 1.00 98.44 181 GLU A N 1
ATOM 1442 C CA . GLU A 1 181 ? 16.733 -2.160 -12.136 1.00 98.44 181 GLU A CA 1
ATOM 1443 C C . GLU A 1 181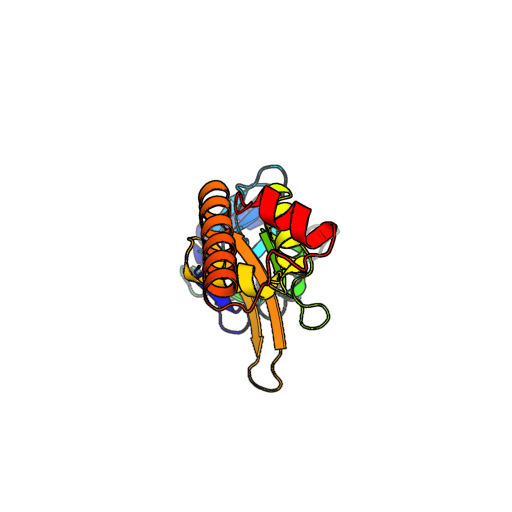 ? 15.711 -2.484 -13.234 1.00 98.44 181 GLU A C 1
ATOM 1445 O O . GLU A 1 181 ? 16.079 -2.592 -14.402 1.00 98.44 181 GLU A O 1
ATOM 1450 N N . PHE A 1 182 ? 14.425 -2.569 -12.882 1.00 98.69 182 PHE A N 1
ATOM 1451 C CA . PHE A 1 182 ? 13.342 -2.854 -13.822 1.00 98.69 182 PHE A CA 1
ATOM 1452 C C . PHE A 1 182 ? 13.262 -1.838 -14.964 1.00 98.69 182 PHE A C 1
ATOM 1454 O O . PHE A 1 182 ? 13.216 -2.227 -16.137 1.00 98.69 182 PHE A O 1
ATOM 1461 N N . ILE A 1 183 ? 13.269 -0.545 -14.634 1.00 98.62 183 ILE A N 1
ATOM 1462 C CA . ILE A 1 183 ? 13.195 0.528 -15.628 1.00 98.62 183 ILE A CA 1
ATOM 1463 C C . ILE A 1 183 ? 14.428 0.471 -16.529 1.00 98.62 183 ILE A C 1
ATOM 1465 O O . ILE A 1 183 ? 14.300 0.385 -17.750 1.00 98.62 183 ILE A O 1
ATOM 1469 N N . LYS A 1 184 ? 15.626 0.429 -15.938 1.00 98.50 184 LYS A N 1
ATOM 1470 C CA . LYS A 1 184 ? 16.885 0.404 -16.685 1.00 98.50 184 LYS A CA 1
ATOM 1471 C C . LYS A 1 184 ? 16.971 -0.792 -17.628 1.00 98.50 184 LYS A C 1
ATOM 1473 O O . LYS A 1 184 ? 17.325 -0.621 -18.792 1.00 98.50 184 LYS A O 1
ATOM 1478 N N . GLU A 1 185 ? 16.629 -1.990 -17.163 1.00 98.44 185 GLU A N 1
ATOM 1479 C CA . GLU A 1 185 ? 16.614 -3.187 -18.007 1.00 98.44 185 GLU A CA 1
ATOM 1480 C C . GLU A 1 185 ? 15.590 -3.085 -19.141 1.00 98.44 185 GLU A C 1
ATOM 1482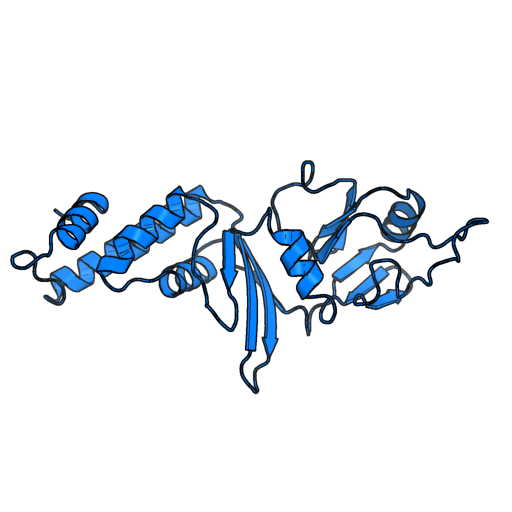 O O . GLU A 1 185 ? 15.846 -3.562 -20.249 1.00 98.44 185 GLU A O 1
ATOM 1487 N N . THR A 1 186 ? 14.429 -2.484 -18.878 1.00 98.50 186 THR A N 1
ATOM 1488 C CA . THR A 1 186 ? 13.392 -2.273 -19.894 1.00 98.50 186 THR A CA 1
ATOM 1489 C C . THR A 1 186 ? 13.893 -1.326 -20.979 1.00 98.50 186 THR A C 1
ATOM 1491 O O . THR A 1 186 ? 13.834 -1.675 -22.157 1.00 98.50 186 THR A O 1
ATOM 1494 N N . LEU A 1 187 ? 14.477 -0.188 -20.600 1.00 98.44 187 LEU A N 1
ATOM 1495 C CA . LEU A 1 187 ? 15.067 0.771 -21.538 1.00 98.44 187 LEU A CA 1
ATOM 1496 C C . LEU A 1 187 ? 16.206 0.144 -22.348 1.00 98.44 187 LEU A C 1
ATOM 1498 O O . LEU A 1 187 ? 16.220 0.244 -23.571 1.00 98.44 187 LEU A O 1
ATOM 1502 N N . GLN A 1 188 ? 17.115 -0.590 -21.699 1.00 98.44 188 GLN A N 1
ATOM 1503 C CA . GLN A 1 188 ? 18.202 -1.298 -22.384 1.00 98.44 188 GLN A CA 1
ATOM 1504 C C . GLN A 1 188 ? 17.692 -2.288 -23.434 1.00 98.44 188 GLN A C 1
ATOM 1506 O O . GLN A 1 188 ? 18.256 -2.368 -24.526 1.00 98.44 188 GLN A O 1
ATOM 1511 N N . LYS A 1 189 ? 16.627 -3.039 -23.123 1.00 98.31 189 LYS A N 1
ATOM 1512 C CA . LYS A 1 189 ? 15.999 -3.959 -24.081 1.00 98.31 189 LYS A CA 1
ATOM 1513 C C . LYS A 1 189 ? 15.427 -3.199 -25.274 1.00 98.31 189 LYS A C 1
ATOM 1515 O O . LYS A 1 189 ? 15.692 -3.610 -26.399 1.00 98.31 189 LYS A O 1
ATOM 1520 N N . ARG A 1 190 ? 14.717 -2.093 -25.030 1.00 98.31 190 ARG A N 1
ATOM 1521 C CA . ARG A 1 190 ? 14.097 -1.267 -26.079 1.00 98.31 190 ARG A CA 1
ATOM 1522 C C . ARG A 1 190 ? 15.127 -0.587 -26.986 1.00 98.31 190 ARG A C 1
ATOM 1524 O O . ARG A 1 190 ? 14.960 -0.601 -28.203 1.00 98.31 190 ARG A O 1
ATOM 1531 N N . ILE A 1 191 ? 16.235 -0.100 -26.426 1.00 98.00 191 ILE A N 1
ATOM 1532 C CA . ILE A 1 191 ? 17.389 0.401 -27.194 1.00 98.00 191 ILE A CA 1
ATOM 1533 C C . ILE A 1 191 ? 17.974 -0.720 -28.063 1.00 98.00 191 ILE A C 1
ATOM 1535 O O . ILE A 1 191 ? 18.157 -0.555 -29.265 1.00 98.00 191 ILE A O 1
ATOM 1539 N N . ALA A 1 192 ? 18.231 -1.897 -27.484 1.00 97.88 192 ALA A N 1
ATOM 1540 C CA . ALA A 1 192 ? 18.825 -3.016 -28.216 1.00 97.88 192 ALA A CA 1
ATOM 1541 C C . ALA A 1 192 ? 17.932 -3.545 -29.354 1.00 97.88 192 ALA A C 1
ATOM 1543 O O . ALA A 1 192 ? 18.449 -4.050 -30.352 1.00 97.88 192 ALA A O 1
ATOM 1544 N N . SER A 1 193 ? 16.607 -3.442 -29.219 1.00 97.56 193 SER A N 1
ATOM 1545 C CA . SER A 1 193 ? 15.649 -3.773 -30.281 1.00 97.56 193 SER A CA 1
ATOM 1546 C C . SER A 1 193 ? 15.448 -2.663 -31.316 1.00 97.56 193 SER A C 1
ATOM 1548 O O . SER A 1 193 ? 14.799 -2.921 -32.328 1.00 97.56 193 SER A O 1
ATOM 1550 N N . GLY A 1 194 ? 15.985 -1.460 -31.089 1.00 96.12 194 GLY A N 1
ATOM 1551 C CA . GLY A 1 194 ? 15.756 -0.286 -31.936 1.00 96.12 194 GLY A CA 1
ATOM 1552 C C . GLY A 1 194 ? 14.371 0.347 -31.765 1.00 96.12 194 GLY A C 1
ATOM 1553 O O . GLY A 1 194 ? 13.909 1.036 -32.665 1.00 96.12 194 GLY A O 1
ATOM 1554 N N . GLU A 1 195 ? 13.687 0.082 -30.648 1.00 97.00 195 GLU A N 1
ATOM 1555 C CA . GLU A 1 195 ? 12.438 0.775 -30.285 1.00 97.00 195 GLU A CA 1
ATOM 1556 C C . GLU A 1 195 ? 12.712 2.194 -29.770 1.00 97.00 195 GLU A C 1
ATOM 1558 O O . GLU A 1 195 ? 11.854 3.059 -29.899 1.00 97.00 195 GLU A O 1
ATOM 1563 N N . ILE A 1 196 ? 13.900 2.419 -29.201 1.00 97.12 196 ILE A N 1
ATOM 1564 C CA . ILE A 1 196 ? 14.424 3.738 -28.834 1.00 97.12 196 ILE A CA 1
ATOM 1565 C C . ILE A 1 196 ? 15.624 4.002 -29.742 1.00 97.12 196 ILE A C 1
ATOM 1567 O O . ILE A 1 196 ? 16.585 3.226 -29.718 1.00 97.12 196 ILE A O 1
ATOM 1571 N N . ASP A 1 197 ? 15.557 5.067 -30.540 1.00 96.06 197 ASP A N 1
ATOM 1572 C CA . ASP A 1 197 ? 16.650 5.509 -31.404 1.00 96.06 197 ASP A CA 1
ATOM 1573 C C . ASP A 1 197 ? 17.484 6.569 -30.678 1.00 96.06 197 ASP A C 1
ATOM 1575 O O . ASP A 1 197 ? 17.005 7.657 -30.382 1.00 96.06 197 ASP A O 1
ATOM 1579 N N . LEU A 1 198 ? 18.740 6.242 -30.369 1.00 96.06 198 LEU A N 1
ATOM 1580 C CA . LEU A 1 198 ? 19.628 7.148 -29.633 1.00 96.06 198 LEU A CA 1
ATOM 1581 C C . LEU A 1 198 ? 20.095 8.347 -30.472 1.00 96.06 198 LEU A C 1
ATOM 1583 O O . LEU A 1 198 ? 20.631 9.296 -29.904 1.00 96.06 198 LEU A O 1
ATOM 1587 N N . ASP A 1 199 ? 19.926 8.299 -31.797 1.00 95.56 199 ASP A N 1
ATOM 1588 C CA . ASP A 1 199 ? 20.271 9.401 -32.700 1.00 95.56 199 ASP A CA 1
ATOM 1589 C C . ASP A 1 199 ? 19.097 10.388 -32.908 1.00 95.56 199 ASP A C 1
ATOM 1591 O O . ASP A 1 199 ? 19.293 11.436 -33.529 1.00 95.56 199 ASP A O 1
ATOM 1595 N N . ASP A 1 200 ? 17.900 10.073 -32.395 1.00 95.94 200 ASP A N 1
ATOM 1596 C CA . ASP A 1 200 ? 16.654 10.843 -32.563 1.00 95.94 200 ASP A CA 1
ATOM 1597 C C . ASP A 1 200 ? 15.885 10.950 -31.232 1.00 95.94 200 ASP A C 1
ATOM 1599 O O . ASP A 1 200 ? 14.748 10.499 -31.118 1.00 95.94 200 ASP A O 1
ATOM 1603 N N . LEU A 1 201 ? 16.545 11.501 -30.207 1.00 96.75 201 LEU A N 1
ATOM 1604 C CA . LEU A 1 201 ? 15.966 11.736 -28.878 1.00 96.75 201 LEU A CA 1
ATOM 1605 C C . LEU A 1 201 ? 15.474 13.180 -28.731 1.00 96.75 201 LEU A C 1
ATOM 1607 O O . LEU A 1 201 ? 16.148 14.122 -29.163 1.00 96.75 201 LEU A O 1
ATOM 1611 N N . GLU A 1 202 ? 14.342 13.362 -28.056 1.00 96.69 202 GLU A N 1
ATOM 1612 C CA . GLU A 1 202 ? 13.937 14.664 -27.521 1.00 96.69 202 GLU A CA 1
ATOM 1613 C C . GLU A 1 202 ? 14.772 15.041 -26.276 1.00 96.69 202 GLU A C 1
ATOM 1615 O O . GLU A 1 202 ? 15.377 14.184 -25.628 1.00 96.69 202 GLU A O 1
ATOM 1620 N N . ASP A 1 203 ? 14.811 16.334 -25.922 1.00 96.62 203 ASP A N 1
ATOM 1621 C CA . ASP A 1 203 ? 15.635 16.840 -24.806 1.00 96.62 203 ASP A CA 1
ATOM 1622 C C . ASP A 1 203 ? 15.322 16.111 -23.476 1.00 96.62 203 ASP A C 1
ATOM 1624 O O . ASP A 1 203 ? 16.236 15.726 -22.740 1.00 96.62 203 ASP A O 1
ATOM 1628 N N . ASP A 1 204 ? 14.035 15.870 -23.194 1.00 96.75 204 ASP A N 1
ATOM 1629 C CA . ASP A 1 204 ? 13.576 15.194 -21.972 1.00 96.75 204 ASP A CA 1
ATOM 1630 C C . ASP A 1 204 ? 13.929 13.688 -21.978 1.00 96.75 204 ASP A C 1
ATOM 1632 O O . ASP A 1 204 ? 14.321 13.126 -20.948 1.00 96.75 204 ASP A O 1
ATOM 1636 N N . GLU A 1 205 ? 13.894 13.039 -23.147 1.00 97.56 205 GLU A N 1
ATOM 1637 C CA . GLU A 1 205 ? 14.320 11.645 -23.326 1.00 97.56 205 GLU A CA 1
ATOM 1638 C C . GLU A 1 205 ? 15.837 11.487 -23.119 1.00 97.56 205 GLU A C 1
ATOM 1640 O O . GLU A 1 205 ? 16.293 10.529 -22.481 1.00 97.56 205 GLU A O 1
ATOM 1645 N N . GLU A 1 206 ? 16.639 12.435 -23.615 1.00 97.75 206 GLU A N 1
ATOM 1646 C CA . GLU A 1 206 ? 18.091 12.448 -23.421 1.00 97.75 206 GLU A CA 1
ATOM 1647 C C . GLU A 1 206 ? 18.446 12.572 -21.930 1.00 97.75 206 GLU A C 1
ATOM 1649 O O . GLU A 1 206 ? 19.276 11.816 -21.409 1.00 97.75 206 GLU A O 1
ATOM 1654 N N . ASP A 1 207 ? 17.799 13.495 -21.218 1.00 97.50 207 ASP A N 1
ATOM 1655 C CA . ASP A 1 207 ? 18.019 13.696 -19.786 1.00 97.50 207 ASP A CA 1
ATOM 1656 C C . ASP A 1 207 ? 17.568 12.486 -18.955 1.00 97.50 207 ASP A C 1
ATOM 1658 O O . ASP A 1 207 ? 18.291 12.064 -18.042 1.00 97.50 207 ASP A O 1
ATOM 1662 N N . ALA A 1 208 ? 16.457 11.844 -19.322 1.00 97.62 208 ALA A N 1
ATOM 1663 C CA . ALA A 1 208 ? 16.024 10.589 -18.718 1.00 97.62 208 ALA A CA 1
ATOM 1664 C C . ALA A 1 208 ? 17.047 9.455 -18.926 1.00 97.62 208 ALA A C 1
ATOM 1666 O O . ALA A 1 208 ? 17.413 8.759 -17.972 1.00 97.62 208 ALA A O 1
ATOM 1667 N N . LEU A 1 209 ? 17.593 9.268 -20.131 1.00 98.06 209 LEU A N 1
ATOM 1668 C CA . LEU A 1 209 ? 18.605 8.227 -20.358 1.00 98.06 209 LEU A CA 1
ATOM 1669 C C . LEU A 1 209 ? 19.923 8.506 -19.626 1.00 98.06 209 LEU A C 1
ATOM 1671 O O . LEU A 1 209 ? 20.535 7.563 -19.107 1.00 98.06 209 LEU A O 1
ATOM 1675 N N . LYS A 1 210 ? 20.347 9.772 -19.507 1.00 97.69 210 LYS A N 1
ATOM 1676 C CA . LYS A 1 210 ? 21.487 10.157 -18.652 1.00 97.69 210 LYS A CA 1
ATOM 1677 C C . LYS A 1 210 ? 21.218 9.827 -17.190 1.00 97.69 210 LYS A C 1
ATOM 1679 O O . LYS A 1 210 ? 22.099 9.282 -16.522 1.00 97.69 210 LYS A O 1
ATOM 1684 N N . PHE A 1 211 ? 20.011 10.106 -16.697 1.00 97.00 211 PHE A N 1
ATOM 1685 C CA . PHE A 1 211 ? 19.603 9.774 -15.334 1.00 97.00 211 PHE A CA 1
ATOM 1686 C C . PHE A 1 211 ? 19.741 8.269 -15.048 1.00 97.00 211 PHE A C 1
ATOM 1688 O O . PHE A 1 211 ? 20.298 7.876 -14.020 1.00 97.00 211 PHE A O 1
ATOM 1695 N N . PHE A 1 212 ? 19.344 7.410 -15.993 1.00 97.69 212 PHE A N 1
ATOM 1696 C CA . PHE A 1 212 ? 19.522 5.955 -15.882 1.00 97.69 212 PHE A CA 1
ATOM 1697 C C . PHE A 1 212 ? 20.943 5.459 -16.220 1.00 97.69 212 PHE A C 1
ATOM 1699 O O . PHE A 1 212 ? 21.238 4.261 -16.076 1.00 97.69 212 PHE A O 1
ATOM 1706 N N . GLY A 1 213 ? 21.852 6.348 -16.630 1.00 97.25 213 GLY A N 1
ATOM 1707 C CA . GLY A 1 213 ? 23.221 6.023 -17.032 1.00 97.25 213 GLY A CA 1
ATOM 1708 C C . GLY A 1 213 ? 23.262 5.102 -18.250 1.00 97.25 213 GLY A C 1
ATOM 1709 O O . GLY A 1 213 ? 23.918 4.054 -18.207 1.00 97.25 213 GLY A O 1
ATOM 1710 N N . LEU A 1 214 ? 22.469 5.438 -19.268 1.00 96.75 214 LEU A N 1
ATOM 1711 C CA . LEU A 1 214 ? 22.381 4.758 -20.565 1.00 96.75 214 LEU A CA 1
ATOM 1712 C C . LEU A 1 214 ? 22.928 5.608 -21.723 1.00 96.75 214 LEU A C 1
ATOM 1714 O O . LEU A 1 214 ? 22.988 5.112 -22.847 1.00 96.75 214 LEU A O 1
ATOM 1718 N N . LEU A 1 215 ? 23.374 6.829 -21.416 1.00 92.56 215 LEU A N 1
ATOM 1719 C CA . LEU A 1 215 ? 24.151 7.729 -22.267 1.00 92.56 215 LEU A CA 1
ATOM 1720 C C . LEU A 1 215 ? 25.464 8.117 -21.573 1.00 92.56 215 LEU A C 1
ATOM 1722 O O . LEU A 1 215 ? 25.491 8.118 -20.317 1.00 92.56 215 LEU A O 1
#